Protein AF-E9IY22-F1 (afdb_monomer)

Secondary structure (DSSP, 8-state):
-------PPTT-EEETTEEEETTEEEE----HHHHGGG--EEPPPEE---B---BTT--EEEEEE--EE-TTSSB-S---S-SEEEEEE--TTT--SPPBPHHHHHHHHHHHHHHH-TTB-TTSPEEEPPP-TT-TTGGGBEEEEBSSSSSEE--HHHHHHTT---BPPTT-EEEEETTEEEEEETTEEEETT--BTB---SS----TT-----------SPPPHHHHHHTEE-TTS-BS-S--------PPPGGGSS------PPPPS----

pLDDT: mean 76.48, std 21.12, range [32.66, 98.25]

Organism: Solenopsis invicta (NCBI:txid13686)

Structure (mmCIF, N/CA/C/O backbone):
data_AF-E9IY22-F1
#
_entry.id   AF-E9IY22-F1
#
loop_
_atom_site.group_PDB
_atom_site.id
_atom_site.type_symbol
_atom_site.label_atom_id
_atom_site.label_alt_id
_atom_site.label_comp_id
_atom_site.label_asym_id
_atom_site.label_entity_id
_atom_site.label_seq_id
_atom_site.pdbx_PDB_ins_code
_atom_site.Cartn_x
_atom_site.Cartn_y
_atom_site.Cartn_z
_atom_site.occupancy
_atom_site.B_iso_or_equiv
_atom_site.auth_seq_id
_atom_site.auth_comp_id
_atom_site.auth_asym_id
_atom_site.auth_atom_id
_atom_site.pdbx_PDB_model_num
ATOM 1 N N . MET A 1 1 ? 8.787 -42.592 -66.975 1.00 33.84 1 MET A N 1
ATOM 2 C CA . MET A 1 1 ? 9.296 -42.525 -65.589 1.00 33.84 1 MET A CA 1
ATOM 3 C C . MET A 1 1 ? 9.888 -41.140 -65.395 1.00 33.84 1 MET A C 1
ATOM 5 O O . MET A 1 1 ? 10.993 -40.900 -65.856 1.00 33.84 1 MET A O 1
ATOM 9 N N . ASN A 1 2 ? 9.122 -40.214 -64.817 1.00 32.66 2 ASN A N 1
ATOM 10 C CA . ASN A 1 2 ? 9.612 -38.871 -64.510 1.00 32.66 2 ASN A CA 1
ATOM 11 C C . ASN A 1 2 ? 10.212 -38.903 -63.103 1.00 32.66 2 ASN A C 1
ATOM 13 O O . ASN A 1 2 ? 9.496 -39.140 -62.133 1.00 32.66 2 ASN A O 1
ATOM 17 N N . LEU A 1 3 ? 11.531 -38.728 -63.013 1.00 34.50 3 LEU A N 1
ATOM 18 C CA . LEU A 1 3 ? 12.246 -38.563 -61.751 1.00 34.50 3 LEU A CA 1
ATOM 19 C C . LEU A 1 3 ? 11.860 -37.205 -61.155 1.00 34.50 3 LEU A C 1
ATOM 21 O O . LEU A 1 3 ? 12.263 -36.160 -61.659 1.00 34.50 3 LEU A O 1
ATOM 25 N N . ILE A 1 4 ? 11.050 -37.231 -60.099 1.00 40.53 4 ILE A N 1
ATOM 26 C CA . ILE A 1 4 ? 10.774 -36.063 -59.263 1.00 40.53 4 ILE A CA 1
ATOM 27 C C . ILE A 1 4 ? 12.052 -35.800 -58.460 1.00 40.53 4 ILE A C 1
ATOM 29 O O . ILE A 1 4 ? 12.425 -36.606 -57.609 1.00 40.53 4 ILE A O 1
ATOM 33 N N . ALA A 1 5 ? 12.756 -34.708 -58.760 1.00 45.09 5 ALA A N 1
ATOM 34 C CA . ALA A 1 5 ? 13.871 -34.260 -57.933 1.00 45.09 5 ALA A CA 1
ATOM 35 C C . ALA A 1 5 ? 13.321 -33.832 -56.557 1.00 45.09 5 ALA A C 1
ATOM 37 O O . ALA A 1 5 ? 12.341 -33.082 -56.514 1.00 45.09 5 ALA A O 1
ATOM 38 N N . PRO A 1 6 ? 13.890 -34.296 -55.432 1.00 50.97 6 PRO A N 1
ATOM 39 C CA . PRO A 1 6 ? 13.401 -33.910 -54.118 1.00 50.97 6 PRO A CA 1
ATOM 40 C C . PRO A 1 6 ? 13.680 -32.421 -53.880 1.00 50.97 6 PRO A C 1
ATOM 42 O O . PRO A 1 6 ? 14.825 -31.972 -53.929 1.00 50.97 6 PRO A O 1
ATOM 45 N N . LEU A 1 7 ? 12.622 -31.653 -53.616 1.00 54.06 7 LEU A N 1
ATOM 46 C CA . LEU A 1 7 ? 12.714 -30.286 -53.112 1.00 54.06 7 LEU A CA 1
ATOM 47 C C . LEU A 1 7 ? 13.371 -30.329 -51.726 1.00 54.06 7 LEU A C 1
ATOM 49 O O . LEU A 1 7 ? 12.772 -30.804 -50.762 1.00 54.06 7 LEU A O 1
ATOM 53 N N . VAL A 1 8 ? 14.615 -29.864 -51.624 1.00 60.09 8 VAL A N 1
ATOM 54 C CA . VAL A 1 8 ? 15.310 -29.751 -50.337 1.00 60.09 8 VAL A CA 1
ATOM 55 C C . VAL A 1 8 ? 14.662 -28.621 -49.534 1.00 60.09 8 VAL A C 1
ATOM 57 O O . VAL A 1 8 ? 14.651 -27.469 -49.967 1.00 60.09 8 VAL A O 1
ATOM 60 N N . ALA A 1 9 ? 14.099 -28.957 -48.372 1.00 57.47 9 ALA A N 1
ATOM 61 C CA . ALA A 1 9 ? 13.411 -28.012 -47.499 1.00 57.47 9 ALA A CA 1
ATOM 62 C C . ALA A 1 9 ? 14.366 -26.942 -46.936 1.00 57.47 9 ALA A C 1
ATOM 64 O O . ALA A 1 9 ? 15.545 -27.210 -46.672 1.00 57.47 9 ALA A O 1
ATOM 65 N N . ILE A 1 10 ? 13.832 -25.736 -46.722 1.00 63.53 10 ILE A N 1
ATOM 66 C CA . ILE A 1 10 ? 14.549 -24.613 -46.104 1.00 63.53 10 ILE A CA 1
ATOM 67 C C . ILE A 1 10 ? 15.045 -25.030 -44.711 1.00 63.53 10 ILE A C 1
ATOM 69 O O . ILE A 1 10 ? 14.278 -25.580 -43.925 1.00 63.53 10 ILE A O 1
ATOM 73 N N . GLY A 1 11 ? 16.326 -24.785 -44.418 1.00 60.03 11 GLY A N 1
ATOM 74 C CA . GLY A 1 11 ? 16.965 -25.154 -43.145 1.00 60.03 11 GLY A CA 1
ATOM 75 C C . GLY A 1 11 ? 17.651 -26.526 -43.145 1.00 60.03 11 GLY A C 1
ATOM 76 O O . GLY A 1 11 ? 18.288 -26.902 -42.162 1.00 60.03 11 GLY A O 1
ATOM 77 N N . THR A 1 12 ? 17.590 -27.280 -44.249 1.00 77.38 12 THR A N 1
ATOM 78 C CA . THR A 1 12 ? 18.352 -28.534 -44.368 1.00 77.38 12 THR A CA 1
ATOM 79 C C . THR A 1 12 ? 19.850 -28.229 -44.405 1.00 77.38 12 THR A C 1
ATOM 81 O O . THR A 1 12 ? 20.315 -27.446 -45.238 1.00 77.38 12 THR A O 1
ATOM 84 N N . ARG A 1 13 ? 20.628 -28.857 -43.517 1.00 77.25 13 ARG A N 1
ATOM 85 C CA . ARG A 1 13 ? 22.082 -28.667 -43.445 1.00 77.25 13 ARG A CA 1
ATOM 86 C C . ARG A 1 13 ? 22.753 -29.264 -44.682 1.00 77.25 13 ARG A C 1
ATOM 88 O O . ARG A 1 13 ? 22.708 -30.472 -44.887 1.00 77.25 13 ARG A O 1
ATOM 95 N N . CYS A 1 14 ? 23.392 -28.417 -45.483 1.00 80.81 14 CYS A N 1
ATOM 96 C CA . CYS A 1 14 ? 24.034 -28.816 -46.740 1.00 80.81 14 CYS A CA 1
ATOM 97 C C . CYS A 1 14 ? 25.566 -28.908 -46.632 1.00 80.81 14 CYS A C 1
ATOM 99 O O . CYS A 1 14 ? 26.185 -29.671 -47.367 1.00 80.81 14 CYS A O 1
ATOM 101 N N . ALA A 1 15 ? 26.189 -28.175 -45.701 1.00 78.75 15 ALA A N 1
ATOM 102 C CA . ALA A 1 15 ? 27.612 -28.292 -45.369 1.00 78.75 15 ALA A CA 1
ATOM 103 C C . ALA A 1 15 ? 27.883 -27.810 -43.929 1.00 78.75 15 ALA A C 1
ATOM 105 O O . ALA A 1 15 ? 26.991 -27.303 -43.241 1.00 78.75 15 ALA A O 1
ATOM 106 N N . PHE A 1 16 ? 29.118 -27.963 -43.440 1.00 74.19 16 PHE A N 1
ATOM 107 C CA . PHE A 1 16 ? 29.501 -27.455 -42.119 1.00 74.19 16 PHE A CA 1
ATOM 108 C C . PHE A 1 16 ? 29.316 -25.927 -42.062 1.00 74.19 16 PHE A C 1
ATOM 110 O O . PHE A 1 16 ? 29.932 -25.194 -42.832 1.00 74.19 16 PHE A O 1
ATOM 117 N N . GLY A 1 17 ? 28.418 -25.459 -41.188 1.00 72.31 17 GLY A N 1
ATOM 118 C CA . GLY A 1 17 ? 28.051 -24.043 -41.070 1.00 72.31 17 GLY A CA 1
ATOM 119 C C . GLY A 1 17 ? 27.225 -23.488 -42.239 1.00 72.31 17 GLY A C 1
ATOM 120 O O . GLY A 1 17 ? 27.224 -22.278 -42.445 1.00 72.31 17 GLY A O 1
ATOM 121 N N . ARG A 1 18 ? 26.558 -24.334 -43.044 1.00 83.06 18 ARG A N 1
ATOM 122 C CA . ARG A 1 18 ? 25.725 -23.910 -44.187 1.00 83.06 18 ARG A CA 1
ATOM 123 C C . ARG A 1 18 ? 24.376 -24.633 -44.232 1.00 83.06 18 ARG A C 1
ATOM 125 O O . ARG A 1 18 ? 24.298 -25.816 -43.895 1.00 83.06 18 ARG A O 1
ATOM 132 N N . GLU A 1 19 ? 23.341 -23.946 -44.705 1.00 86.19 19 GLU A N 1
ATOM 133 C CA . GLU A 1 19 ? 21.983 -24.481 -44.867 1.00 86.19 19 GLU A CA 1
ATOM 134 C C . GLU A 1 19 ? 21.383 -24.149 -46.239 1.00 86.19 19 GLU A C 1
ATOM 136 O O . GLU A 1 19 ? 21.770 -23.178 -46.890 1.00 86.19 19 GLU A O 1
ATOM 141 N N . CYS A 1 20 ? 20.429 -24.966 -46.687 1.00 75.69 20 CYS A N 1
ATOM 142 C CA . CYS A 1 20 ? 19.687 -24.713 -47.915 1.00 75.69 20 CYS A CA 1
ATOM 143 C C . CYS A 1 20 ? 18.609 -23.643 -47.698 1.00 75.69 20 CYS A C 1
ATOM 145 O O . CYS A 1 20 ? 17.718 -23.810 -46.862 1.00 75.69 20 CYS A O 1
ATOM 147 N N . ARG A 1 21 ? 18.648 -22.572 -48.499 1.00 75.88 21 ARG A N 1
ATOM 148 C CA . ARG A 1 21 ? 17.578 -21.569 -48.632 1.00 75.88 21 ARG A CA 1
ATOM 149 C C . ARG A 1 21 ? 17.298 -21.343 -50.115 1.00 75.88 21 ARG A C 1
ATOM 151 O O . ARG A 1 21 ? 18.215 -21.050 -50.870 1.00 75.88 21 ARG A O 1
ATOM 158 N N . GLY A 1 22 ? 16.045 -21.508 -50.542 1.00 67.25 22 GLY A N 1
ATOM 159 C CA . GLY A 1 22 ? 15.646 -21.248 -51.935 1.00 67.25 22 GLY A CA 1
ATOM 160 C C . GLY A 1 22 ? 16.363 -22.104 -52.992 1.00 67.25 22 GLY A C 1
ATOM 161 O O . GLY A 1 22 ? 16.497 -21.664 -54.125 1.00 67.25 22 GLY A O 1
ATOM 162 N N . GLY A 1 23 ? 16.844 -23.300 -52.630 1.00 74.75 23 GLY A N 1
ATOM 163 C CA . GLY A 1 23 ? 17.607 -24.177 -53.528 1.00 74.75 23 GLY A CA 1
ATOM 164 C C . GLY A 1 23 ? 19.124 -23.947 -53.533 1.00 74.75 23 GLY A C 1
ATOM 165 O O . GLY A 1 23 ? 19.843 -24.730 -54.147 1.00 74.75 23 GLY A O 1
ATOM 166 N N . GLU A 1 24 ? 19.633 -22.948 -52.804 1.00 73.94 24 GLU A N 1
ATOM 167 C CA . GLU A 1 24 ? 21.067 -22.655 -52.693 1.00 73.94 24 GLU A CA 1
ATOM 168 C C . GLU A 1 24 ? 21.614 -22.971 -51.293 1.00 73.94 24 GLU A C 1
ATOM 170 O O . GLU A 1 24 ? 20.944 -22.762 -50.280 1.00 73.94 24 GLU A O 1
ATOM 175 N N . CYS A 1 25 ? 22.848 -23.482 -51.224 1.00 80.94 25 CYS A N 1
ATOM 176 C CA . CYS A 1 25 ? 23.542 -23.789 -49.971 1.00 80.94 25 CYS A CA 1
ATOM 177 C C . CYS A 1 25 ? 24.294 -22.551 -49.461 1.00 80.94 25 CYS A C 1
ATOM 179 O O . CYS A 1 25 ? 25.433 -22.284 -49.860 1.00 80.94 25 CYS A O 1
ATOM 181 N N . VAL A 1 26 ? 23.656 -21.793 -48.573 1.00 82.50 26 VAL A N 1
ATOM 182 C CA . VAL A 1 26 ? 24.174 -20.526 -48.046 1.00 82.50 26 VAL A CA 1
ATOM 183 C C . VAL A 1 26 ? 24.827 -20.725 -46.682 1.00 82.50 26 VAL A C 1
ATOM 185 O O . VAL A 1 26 ? 24.422 -21.583 -45.899 1.00 82.50 26 VAL A O 1
ATOM 188 N N . SER A 1 27 ? 25.866 -19.947 -46.375 1.00 77.69 27 SER A N 1
ATOM 189 C CA . SER A 1 27 ? 26.455 -19.944 -45.033 1.00 77.69 27 SER A CA 1
ATOM 190 C C . SER A 1 27 ? 25.428 -19.491 -44.006 1.00 77.69 27 SER A C 1
ATOM 192 O O . SER A 1 27 ? 24.812 -18.439 -44.182 1.00 77.69 27 SER A O 1
ATOM 194 N N . VAL A 1 28 ? 25.285 -20.260 -42.925 1.00 67.62 28 VAL A N 1
ATOM 195 C CA . VAL A 1 28 ? 24.558 -19.831 -41.735 1.00 67.62 28 VAL A CA 1
ATOM 196 C C . VAL A 1 28 ? 25.386 -18.694 -41.157 1.00 67.62 28 VAL A C 1
ATOM 198 O O . VAL A 1 28 ? 26.400 -18.912 -40.498 1.00 67.62 28 VAL A O 1
ATOM 201 N N . SER A 1 29 ? 25.020 -17.461 -41.497 1.00 57.56 29 SER A N 1
ATOM 202 C CA . SER A 1 29 ? 25.599 -16.276 -40.888 1.00 57.56 29 SER A CA 1
ATOM 203 C C . SER A 1 29 ? 25.096 -16.200 -39.449 1.00 57.56 29 SER A C 1
ATOM 205 O O . SER A 1 29 ? 24.196 -15.424 -39.131 1.00 57.56 29 SER A O 1
ATOM 207 N N . GLU A 1 30 ? 25.667 -17.014 -38.568 1.00 49.94 30 GLU A N 1
ATOM 208 C CA . GLU A 1 30 ? 25.764 -16.653 -37.164 1.00 49.94 30 GLU A CA 1
ATOM 209 C C . GLU A 1 30 ? 26.724 -15.468 -37.126 1.00 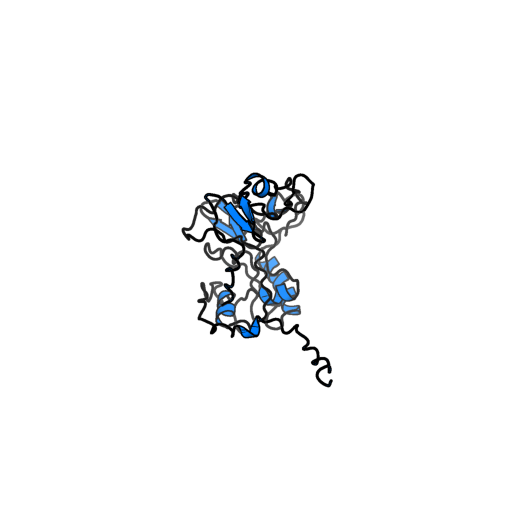49.94 30 GLU A C 1
ATOM 211 O O . GLU A 1 30 ? 27.940 -15.621 -37.082 1.00 49.94 30 GLU A O 1
ATOM 216 N N . SER A 1 31 ? 26.179 -14.263 -37.272 1.00 44.06 31 SER A N 1
ATOM 217 C CA . SER A 1 31 ? 26.883 -13.050 -36.889 1.00 44.06 31 SER A CA 1
ATOM 218 C C . SER A 1 31 ? 26.470 -12.742 -35.451 1.00 44.06 31 SER A C 1
ATOM 220 O O . SER A 1 31 ? 25.374 -12.211 -35.238 1.00 44.06 31 SER A O 1
ATOM 222 N N . PRO A 1 32 ? 27.324 -13.032 -34.449 1.00 46.50 32 PRO A N 1
ATOM 223 C CA . PRO A 1 32 ? 27.151 -12.515 -33.093 1.00 46.50 32 PRO A CA 1
ATOM 224 C C . PRO A 1 32 ? 27.005 -10.987 -33.071 1.00 46.50 32 PRO A C 1
ATOM 226 O O . PRO A 1 32 ? 26.414 -10.429 -32.149 1.00 46.50 32 PRO A O 1
ATOM 229 N N . GLU A 1 33 ? 27.484 -10.294 -34.110 1.00 43.38 33 GLU A N 1
ATOM 230 C CA . GLU A 1 33 ? 27.437 -8.836 -34.203 1.00 43.38 33 GLU A CA 1
ATOM 231 C C . GLU A 1 33 ? 26.035 -8.265 -34.450 1.00 43.38 33 GLU A C 1
ATOM 233 O O . GLU A 1 33 ? 25.840 -7.065 -34.256 1.00 43.38 33 GLU A O 1
ATOM 238 N N . LEU A 1 34 ? 25.054 -9.073 -34.871 1.00 43.12 34 LEU A N 1
ATOM 239 C CA . LEU A 1 34 ? 23.655 -8.629 -34.948 1.00 43.12 34 LEU A CA 1
ATOM 240 C C . LEU A 1 34 ? 22.895 -8.854 -33.636 1.00 43.12 34 LEU A C 1
ATOM 242 O O . LEU A 1 34 ? 21.956 -8.113 -33.355 1.00 43.12 34 LEU A O 1
ATOM 246 N N . ILE A 1 35 ? 23.337 -9.804 -32.810 1.00 44.59 35 ILE A N 1
ATOM 247 C CA . ILE A 1 35 ? 22.745 -10.076 -31.493 1.00 44.59 35 ILE A CA 1
ATOM 248 C C . ILE A 1 35 ? 23.258 -9.056 -30.460 1.00 44.59 35 ILE A C 1
ATOM 250 O O . ILE A 1 35 ? 22.504 -8.613 -29.598 1.00 44.59 35 ILE A O 1
ATOM 254 N N . ASP A 1 36 ? 24.504 -8.586 -30.590 1.00 46.56 36 ASP A N 1
ATOM 255 C CA . ASP A 1 36 ? 25.095 -7.627 -29.640 1.00 46.56 36 ASP A CA 1
ATOM 256 C C . ASP A 1 36 ? 24.719 -6.150 -29.915 1.00 46.56 36 ASP A C 1
ATOM 258 O O . ASP A 1 36 ? 24.842 -5.285 -29.049 1.00 46.56 36 ASP A O 1
ATOM 262 N N . LYS A 1 37 ? 24.185 -5.829 -31.106 1.00 49.41 37 LYS A N 1
ATOM 263 C CA . LYS A 1 37 ? 23.792 -4.450 -31.490 1.00 49.41 37 LYS A CA 1
ATOM 264 C C . LYS A 1 37 ? 22.392 -4.022 -31.023 1.00 49.41 37 LYS A C 1
ATOM 266 O O . LYS A 1 37 ? 22.017 -2.866 -31.229 1.00 49.41 37 LYS A O 1
ATOM 271 N N . GLN A 1 38 ? 21.621 -4.910 -30.395 1.00 54.19 38 GLN A N 1
ATOM 272 C CA . GLN A 1 38 ? 20.279 -4.603 -29.872 1.00 54.19 38 GLN A CA 1
ATOM 273 C C . GLN A 1 38 ? 20.175 -4.623 -28.344 1.00 54.19 38 GLN A C 1
ATOM 275 O O . GLN A 1 38 ? 19.088 -4.408 -27.806 1.00 54.19 38 GLN A O 1
ATOM 280 N N . LYS A 1 39 ? 21.285 -4.805 -27.620 1.00 62.50 39 LYS A N 1
ATOM 281 C CA . LYS A 1 39 ? 21.241 -4.785 -26.160 1.00 62.50 39 LYS A CA 1
ATOM 282 C C . LYS A 1 39 ? 21.009 -3.360 -25.658 1.00 62.50 39 LYS A C 1
ATOM 284 O O . LYS A 1 39 ? 21.867 -2.486 -25.779 1.00 62.50 39 LYS A O 1
ATOM 289 N N . GLY A 1 40 ? 19.815 -3.127 -25.124 1.00 72.31 40 GLY A N 1
ATOM 290 C CA . GLY A 1 40 ? 19.452 -1.857 -24.511 1.00 72.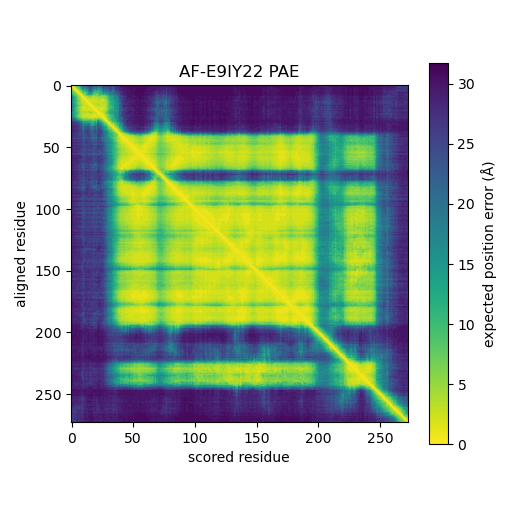31 40 GLY A CA 1
ATOM 291 C C . GLY A 1 40 ? 20.309 -1.551 -23.292 1.00 72.31 40 GLY A C 1
ATOM 292 O O . GLY A 1 40 ? 20.646 -2.447 -22.516 1.00 72.31 40 GLY A O 1
ATOM 293 N N . ASN A 1 41 ? 20.621 -0.274 -23.104 1.00 83.19 41 ASN A N 1
ATOM 294 C CA . ASN A 1 41 ? 21.233 0.232 -21.886 1.00 83.19 41 ASN A CA 1
ATOM 295 C C . ASN A 1 41 ? 20.195 1.001 -21.072 1.00 83.19 41 ASN A C 1
ATOM 297 O O . ASN A 1 41 ? 19.327 1.689 -21.608 1.00 83.19 41 ASN A O 1
ATOM 301 N N . TRP A 1 42 ? 20.299 0.898 -19.752 1.00 87.25 42 TRP A N 1
ATOM 302 C CA . TRP A 1 42 ? 19.489 1.708 -18.856 1.00 87.25 42 TRP A CA 1
ATOM 303 C C . TRP A 1 42 ? 19.891 3.179 -18.941 1.00 87.25 42 TRP A C 1
ATOM 305 O O . TRP A 1 42 ? 21.070 3.503 -18.800 1.00 87.25 42 TRP A O 1
ATOM 315 N N . SER A 1 43 ? 18.904 4.064 -19.081 1.00 88.00 43 SER A N 1
ATOM 316 C CA . SER A 1 43 ? 19.091 5.494 -18.849 1.00 88.00 43 SER A CA 1
ATOM 317 C C . SER A 1 43 ? 19.525 5.757 -17.404 1.00 88.00 43 SER A C 1
ATOM 319 O O . SER A 1 43 ? 19.335 4.925 -16.505 1.00 88.00 43 SER A O 1
ATOM 321 N N . GLU A 1 44 ? 20.010 6.969 -17.143 1.00 90.62 44 GLU A N 1
ATOM 322 C CA . GLU A 1 44 ? 20.138 7.451 -15.770 1.00 90.62 44 GLU A CA 1
ATOM 323 C C . GLU A 1 44 ? 18.780 7.431 -15.056 1.00 90.62 44 GLU A C 1
ATOM 325 O O . GLU A 1 44 ? 17.714 7.585 -15.670 1.00 90.62 44 GLU A O 1
ATOM 330 N N . TRP A 1 45 ? 18.826 7.231 -13.740 1.00 92.12 45 TRP A N 1
ATOM 331 C CA . TRP A 1 45 ? 17.643 7.300 -12.896 1.00 92.12 45 TRP A CA 1
ATOM 332 C C . TRP A 1 45 ? 17.143 8.739 -12.815 1.00 92.12 45 TRP A C 1
ATOM 334 O O . TRP A 1 45 ? 17.844 9.632 -12.349 1.00 92.12 45 TRP A O 1
ATOM 344 N N . LYS A 1 46 ? 15.887 8.944 -13.199 1.00 94.00 46 LYS A N 1
ATOM 345 C CA . LYS A 1 46 ? 15.158 10.187 -12.968 1.00 94.00 46 LYS A CA 1
ATOM 346 C C . LYS A 1 46 ? 14.401 10.063 -11.656 1.00 94.00 46 LYS A C 1
ATOM 348 O O . LYS A 1 46 ? 13.490 9.242 -11.543 1.00 94.00 46 LYS A O 1
ATOM 353 N N . GLU A 1 47 ? 14.798 10.851 -10.665 1.00 95.12 47 GLU A N 1
ATOM 354 C CA . GLU A 1 47 ? 14.183 10.867 -9.336 1.00 95.12 47 GLU A CA 1
ATOM 355 C C . GLU A 1 47 ? 13.065 11.915 -9.258 1.00 95.12 47 GLU A C 1
ATOM 357 O O . GLU A 1 47 ? 13.204 13.035 -9.746 1.00 95.12 47 GLU A O 1
ATOM 362 N N . GLY A 1 48 ? 11.951 11.548 -8.631 1.00 94.25 48 GLY A N 1
ATOM 363 C CA . GLY A 1 48 ? 10.845 12.440 -8.314 1.00 94.25 48 GLY A CA 1
ATOM 364 C C . GLY A 1 48 ? 11.015 13.148 -6.969 1.00 94.25 48 GLY A C 1
ATOM 365 O O . GLY A 1 48 ? 11.979 12.939 -6.225 1.00 94.25 48 GLY A O 1
ATOM 366 N N . SER A 1 49 ? 10.035 13.985 -6.636 1.00 96.12 49 SER A N 1
ATOM 367 C CA . SER A 1 49 ? 9.970 14.671 -5.345 1.00 96.12 49 SER A CA 1
ATOM 368 C C . SER A 1 49 ? 9.647 13.708 -4.196 1.00 96.12 49 SER A C 1
ATOM 370 O O . SER A 1 49 ? 8.976 12.694 -4.381 1.00 96.12 49 SER A O 1
ATOM 372 N N . CYS A 1 50 ? 10.115 14.048 -2.993 1.00 97.06 50 CYS A N 1
ATOM 373 C CA . CYS A 1 50 ? 9.762 13.336 -1.765 1.00 97.06 50 CYS A CA 1
ATOM 374 C C . CYS A 1 50 ? 8.289 13.580 -1.405 1.00 97.06 50 CYS A C 1
ATOM 376 O O . CYS A 1 50 ? 7.826 14.720 -1.411 1.00 97.06 50 CYS A O 1
ATOM 378 N N . SER A 1 51 ? 7.579 12.508 -1.069 1.00 96.12 51 SER A N 1
ATOM 379 C CA . SER A 1 51 ? 6.184 12.493 -0.626 1.00 96.12 51 SER A CA 1
ATOM 380 C C . SER A 1 51 ? 6.075 11.717 0.687 1.00 96.12 51 SER A C 1
ATOM 382 O O . SER A 1 51 ? 6.911 10.861 0.958 1.00 96.12 51 SER A O 1
ATOM 384 N N . SER A 1 52 ? 5.103 12.033 1.542 1.00 96.06 52 SER A N 1
ATOM 385 C CA . SER A 1 52 ? 4.927 11.336 2.823 1.00 96.06 52 SER A CA 1
ATOM 386 C C . SER A 1 52 ? 3.465 11.327 3.249 1.00 96.06 52 SER A C 1
ATOM 388 O O . SER A 1 52 ? 2.752 12.311 3.054 1.00 96.06 52 SER A O 1
ATOM 390 N N . GLY A 1 53 ? 3.042 10.231 3.883 1.00 94.69 53 GLY A N 1
ATOM 391 C CA . GLY A 1 53 ? 1.757 10.140 4.579 1.00 94.69 53 GLY A CA 1
ATOM 392 C C . GLY A 1 53 ? 1.734 10.844 5.942 1.00 94.69 53 GLY A C 1
ATOM 393 O O . GLY A 1 53 ? 0.681 10.914 6.571 1.00 94.69 53 GLY A O 1
ATOM 394 N N . CYS A 1 54 ? 2.876 11.356 6.418 1.00 96.94 54 CYS A N 1
ATOM 395 C CA . CYS A 1 54 ? 3.034 11.980 7.734 1.00 96.94 54 CYS A CA 1
ATOM 396 C C . CYS A 1 54 ? 2.530 11.106 8.893 1.00 96.94 54 CYS A C 1
ATOM 398 O O . CYS A 1 54 ? 1.864 11.580 9.820 1.00 96.94 54 CYS A O 1
ATOM 400 N N . LEU A 1 55 ? 2.879 9.820 8.838 1.00 97.31 55 LEU A N 1
ATOM 401 C CA . LEU A 1 55 ? 2.553 8.828 9.857 1.00 97.31 55 LEU A CA 1
ATOM 402 C C . LEU A 1 55 ? 3.658 8.743 10.916 1.00 97.31 55 LEU A C 1
ATOM 404 O O . LEU A 1 55 ? 4.823 9.081 10.671 1.00 97.31 55 LEU A O 1
ATOM 408 N N . GLN A 1 56 ? 3.297 8.332 12.128 1.00 96.62 56 GLN A N 1
ATOM 409 C CA . GLN A 1 56 ? 4.254 8.148 13.222 1.00 96.62 56 GLN A CA 1
ATOM 410 C C . GLN A 1 56 ? 5.331 7.118 12.853 1.00 96.62 56 GLN A C 1
ATOM 412 O O . GLN A 1 56 ? 5.050 6.155 12.143 1.00 96.62 56 GLN A O 1
ATOM 417 N N . LYS A 1 57 ? 6.575 7.366 13.297 1.00 95.12 57 LYS A N 1
ATOM 418 C CA . LYS A 1 57 ? 7.793 6.566 13.014 1.00 95.12 57 LYS A CA 1
ATOM 419 C C . LYS A 1 57 ? 8.151 6.376 11.529 1.00 95.12 57 LYS A C 1
ATOM 421 O O . LYS A 1 57 ? 9.195 5.822 11.214 1.00 95.12 57 LYS A O 1
ATOM 426 N N . SER A 1 58 ? 7.304 6.855 10.628 1.00 97.31 58 SER A N 1
ATOM 427 C CA . SER A 1 58 ? 7.413 6.655 9.189 1.00 97.31 58 SER A CA 1
ATOM 428 C C . SER A 1 58 ? 8.333 7.690 8.548 1.00 97.31 58 SER A C 1
ATOM 430 O O . SER A 1 58 ? 8.603 8.749 9.121 1.00 97.31 58 SER A O 1
ATOM 432 N N . LYS A 1 59 ? 8.792 7.386 7.341 1.00 97.25 59 LYS A N 1
ATOM 433 C CA . LYS A 1 59 ? 9.620 8.255 6.503 1.00 97.25 59 LYS A CA 1
ATOM 434 C C . LYS A 1 59 ? 8.827 8.700 5.278 1.00 97.25 59 LYS A C 1
ATOM 436 O O . LYS A 1 59 ? 7.729 8.212 5.019 1.00 97.25 59 LYS A O 1
ATOM 441 N N . GLY A 1 60 ? 9.394 9.628 4.516 1.00 97.06 60 GLY A N 1
ATOM 442 C CA . GLY A 1 60 ? 8.914 9.902 3.170 1.00 97.06 60 GLY A CA 1
ATOM 443 C C . GLY A 1 60 ? 9.447 8.879 2.175 1.00 97.06 60 GLY A C 1
ATOM 444 O O . GLY A 1 60 ? 10.425 8.175 2.436 1.00 97.06 60 GLY A O 1
ATOM 445 N N . ALA A 1 61 ? 8.843 8.864 0.997 1.00 96.81 61 ALA A N 1
ATOM 446 C CA . ALA A 1 61 ? 9.302 8.113 -0.151 1.00 96.81 61 ALA A CA 1
ATOM 447 C C . ALA A 1 61 ? 9.308 8.978 -1.414 1.00 96.81 61 ALA A C 1
ATOM 449 O O . ALA A 1 61 ? 8.483 9.878 -1.601 1.00 96.81 61 ALA A O 1
ATOM 450 N N . ARG A 1 62 ? 10.259 8.692 -2.300 1.00 95.31 62 ARG A N 1
ATOM 451 C CA . ARG A 1 62 ? 10.353 9.266 -3.640 1.00 95.31 62 ARG A CA 1
ATOM 452 C C . ARG A 1 62 ? 10.538 8.161 -4.662 1.00 95.31 62 ARG A C 1
ATOM 454 O O . ARG A 1 62 ? 11.327 7.235 -4.474 1.00 95.31 62 ARG A O 1
ATOM 461 N N . VAL A 1 63 ? 9.821 8.297 -5.761 1.00 92.94 63 VAL A N 1
ATOM 462 C CA . VAL A 1 63 ? 9.895 7.380 -6.894 1.00 92.94 63 VAL A CA 1
ATOM 463 C C . VAL A 1 63 ? 11.083 7.752 -7.767 1.00 92.94 63 VAL A C 1
ATOM 465 O O . VAL A 1 63 ? 11.330 8.933 -8.001 1.00 92.94 63 VAL A O 1
ATOM 468 N N . ARG A 1 64 ? 11.787 6.761 -8.308 1.00 92.06 64 ARG A N 1
ATOM 469 C CA . ARG A 1 64 ? 12.737 6.958 -9.401 1.00 92.06 64 ARG A CA 1
ATOM 470 C C . ARG A 1 64 ? 12.447 6.002 -10.548 1.00 92.06 64 ARG A C 1
ATOM 472 O O . ARG A 1 64 ? 12.028 4.867 -10.330 1.00 92.06 64 ARG A O 1
ATOM 479 N N . ARG A 1 65 ? 12.646 6.475 -11.776 1.00 91.62 65 ARG A N 1
ATOM 480 C CA . ARG A 1 65 ? 12.398 5.712 -13.005 1.00 91.62 65 ARG A CA 1
ATOM 481 C C . ARG A 1 65 ? 13.572 5.830 -13.960 1.00 91.62 65 ARG A C 1
ATOM 483 O O . ARG A 1 65 ? 14.216 6.874 -14.019 1.00 91.62 65 ARG A O 1
ATOM 490 N N . ARG A 1 66 ? 13.821 4.780 -14.725 1.00 88.44 66 ARG A N 1
ATOM 491 C CA . ARG A 1 66 ? 14.781 4.756 -15.831 1.00 88.44 66 ARG A CA 1
ATOM 492 C C . ARG A 1 66 ? 14.152 4.063 -17.030 1.00 88.44 66 ARG A C 1
ATOM 494 O O . ARG A 1 66 ? 13.187 3.319 -16.878 1.00 88.44 66 ARG A O 1
ATOM 501 N N . PHE A 1 67 ? 14.687 4.316 -18.212 1.00 87.75 67 PHE A N 1
ATOM 502 C CA . PHE A 1 67 ? 14.141 3.824 -19.472 1.00 87.75 67 PHE A CA 1
ATOM 503 C C . PHE A 1 67 ? 15.185 2.973 -20.190 1.00 87.75 67 PHE A C 1
ATOM 505 O O . PHE A 1 67 ? 16.383 3.210 -20.048 1.00 87.75 67 PHE A O 1
ATOM 512 N N . CYS A 1 68 ? 14.733 1.951 -20.916 1.00 85.75 68 CYS A N 1
ATOM 513 C CA . CYS A 1 68 ? 15.617 1.103 -21.705 1.00 85.75 68 CYS A CA 1
ATOM 514 C C . CYS A 1 68 ? 15.865 1.756 -23.071 1.00 85.75 68 CYS A C 1
ATOM 516 O O . CYS A 1 68 ? 14.966 1.818 -23.912 1.00 85.75 68 CYS A O 1
ATOM 518 N N . GLU A 1 69 ? 17.075 2.270 -23.279 1.00 84.19 69 GLU A N 1
ATOM 519 C CA . GLU A 1 69 ? 17.454 3.047 -24.460 1.00 84.19 69 GLU A CA 1
ATOM 520 C C . GLU A 1 69 ? 18.453 2.268 -25.332 1.00 84.19 69 GLU A C 1
ATOM 522 O O . GLU A 1 69 ? 19.379 1.629 -24.829 1.00 84.19 69 GLU A O 1
ATOM 527 N N . ASN A 1 70 ? 18.297 2.330 -26.659 1.00 75.31 70 ASN A N 1
ATOM 528 C CA . ASN A 1 70 ? 19.342 1.912 -27.602 1.00 75.31 70 ASN A CA 1
ATOM 529 C C . ASN A 1 70 ? 20.232 3.112 -27.994 1.00 75.31 70 ASN A C 1
ATOM 531 O O . ASN A 1 70 ? 19.837 4.268 -27.849 1.00 75.31 70 ASN A O 1
ATOM 535 N N . ARG A 1 71 ? 21.400 2.853 -28.591 1.00 62.06 71 ARG A N 1
ATOM 536 C CA . ARG A 1 71 ? 22.373 3.835 -29.110 1.00 62.06 71 ARG A CA 1
ATOM 537 C C . ARG A 1 71 ? 21.753 4.901 -30.037 1.00 62.06 71 ARG A C 1
ATOM 539 O O . ARG A 1 71 ? 22.278 6.004 -30.119 1.00 62.06 71 ARG A O 1
ATOM 546 N N . ASN A 1 72 ? 20.608 4.596 -30.659 1.00 63.69 72 ASN A N 1
ATOM 547 C CA . ASN A 1 72 ? 19.823 5.500 -31.514 1.00 63.69 72 ASN A CA 1
ATOM 548 C C . ASN A 1 72 ? 18.585 6.122 -30.822 1.00 63.69 72 ASN A C 1
ATOM 550 O O . ASN A 1 72 ? 17.677 6.578 -31.509 1.00 63.69 72 ASN A O 1
ATOM 554 N N . ARG A 1 73 ? 18.501 6.116 -29.480 1.00 57.19 73 ARG A N 1
ATOM 555 C CA . ARG A 1 73 ? 17.346 6.591 -28.675 1.00 57.19 73 ARG A CA 1
ATOM 556 C C . ARG A 1 73 ? 15.994 5.926 -29.000 1.00 57.19 73 ARG A C 1
ATOM 558 O O . ARG A 1 73 ? 14.945 6.445 -28.633 1.00 57.19 73 ARG A O 1
ATOM 565 N N . GLY A 1 74 ? 16.008 4.772 -29.667 1.00 57.25 74 GLY A N 1
ATOM 566 C CA . GLY A 1 74 ? 14.838 3.900 -29.802 1.00 57.25 74 GLY A CA 1
ATOM 567 C C . GLY A 1 74 ? 14.604 3.066 -28.537 1.00 57.25 74 GLY A C 1
ATOM 568 O O . GLY A 1 74 ? 15.535 2.850 -27.757 1.00 57.25 74 GLY A O 1
ATOM 569 N N . ILE A 1 75 ? 13.373 2.576 -28.358 1.00 56.03 75 ILE A N 1
ATOM 570 C CA . ILE A 1 75 ? 12.997 1.658 -27.271 1.00 56.03 75 ILE A CA 1
ATOM 571 C C . ILE A 1 75 ? 13.711 0.321 -27.505 1.00 56.03 75 ILE A C 1
ATOM 573 O O . ILE A 1 75 ? 13.393 -0.393 -28.457 1.00 56.03 75 ILE A O 1
ATOM 577 N N . ALA A 1 76 ? 14.686 -0.010 -26.658 1.00 61.38 76 ALA A N 1
ATOM 578 C CA . ALA A 1 76 ? 15.304 -1.334 -26.647 1.00 61.38 76 ALA A CA 1
ATOM 579 C C . ALA A 1 76 ? 14.469 -2.300 -25.793 1.00 61.38 76 ALA A C 1
ATOM 581 O O . ALA A 1 76 ? 13.829 -1.874 -24.832 1.00 61.38 76 ALA A O 1
ATOM 582 N N . ARG A 1 77 ? 14.454 -3.593 -26.143 1.00 59.28 77 ARG A N 1
ATOM 583 C CA . ARG A 1 77 ? 13.575 -4.592 -25.503 1.00 59.28 77 ARG A CA 1
ATOM 584 C C . ARG A 1 77 ? 14.262 -5.515 -24.483 1.00 59.28 77 ARG A C 1
ATOM 586 O O . ARG A 1 77 ? 13.563 -6.275 -23.834 1.00 59.28 77 ARG A O 1
ATOM 593 N N . ASP A 1 78 ? 15.568 -5.361 -24.229 1.00 72.00 78 ASP A N 1
ATOM 594 C CA . ASP A 1 78 ? 16.357 -6.359 -23.474 1.00 72.00 78 ASP A CA 1
ATOM 595 C C . ASP A 1 78 ? 17.186 -5.802 -22.295 1.00 72.00 78 ASP A C 1
ATOM 597 O O . ASP A 1 78 ? 18.288 -6.281 -22.001 1.00 72.00 78 ASP A O 1
ATOM 601 N N . CYS A 1 79 ? 16.698 -4.775 -21.592 1.00 80.12 79 CYS A N 1
ATOM 602 C CA . CYS A 1 79 ? 17.380 -4.300 -20.386 1.00 80.12 79 CYS A CA 1
ATOM 603 C C . CYS A 1 79 ? 17.068 -5.190 -19.176 1.00 80.12 79 CYS A C 1
ATOM 605 O O . CYS A 1 79 ? 15.926 -5.281 -18.738 1.00 80.12 79 CYS A O 1
ATOM 607 N N . LYS A 1 80 ? 18.101 -5.787 -18.571 1.00 81.25 80 LYS A N 1
ATOM 608 C CA . LYS A 1 80 ? 17.951 -6.589 -17.346 1.00 81.25 80 LYS A CA 1
ATOM 609 C C . LYS A 1 80 ? 17.845 -5.708 -16.099 1.00 81.25 80 LYS A C 1
ATOM 611 O O . LYS A 1 80 ? 18.695 -4.841 -15.875 1.00 81.25 80 LYS A O 1
ATOM 616 N N . GLY A 1 81 ? 16.857 -5.981 -15.250 1.00 78.62 81 GLY A N 1
ATOM 617 C CA . GLY A 1 81 ? 16.631 -5.304 -13.969 1.00 78.62 81 GLY A CA 1
ATOM 618 C C . GLY A 1 81 ? 15.443 -4.342 -13.992 1.00 78.62 81 GLY A C 1
ATOM 619 O O . GLY A 1 81 ? 14.764 -4.194 -14.993 1.00 78.62 81 GLY A O 1
ATOM 620 N N . LEU A 1 82 ? 15.200 -3.661 -12.874 1.00 82.31 82 LEU A N 1
ATOM 621 C CA . LEU A 1 82 ? 13.955 -2.911 -12.683 1.00 82.31 82 LEU A CA 1
ATOM 622 C C . LEU A 1 82 ? 14.014 -1.513 -13.306 1.00 82.31 82 LEU A C 1
ATOM 624 O O . LEU A 1 82 ? 15.011 -0.807 -13.145 1.00 82.31 82 LEU A O 1
ATOM 628 N N . TYR A 1 83 ? 12.945 -1.094 -13.984 1.00 86.19 83 TYR A N 1
ATOM 629 C CA . TYR A 1 83 ? 12.795 0.262 -14.538 1.00 86.19 83 TYR A CA 1
ATOM 630 C C . TYR A 1 83 ? 12.262 1.275 -13.509 1.00 86.19 83 TYR A C 1
ATOM 632 O O . TYR A 1 83 ? 12.326 2.487 -13.723 1.00 86.19 83 TYR A O 1
ATOM 640 N N . TYR A 1 84 ? 11.737 0.773 -12.391 1.00 88.88 84 TYR A N 1
ATOM 641 C CA . TYR A 1 84 ? 11.052 1.517 -11.342 1.00 88.88 84 TYR A CA 1
ATOM 642 C C . TYR A 1 84 ? 11.637 1.165 -9.973 1.00 88.88 84 TYR A C 1
ATOM 644 O O . TYR A 1 84 ? 11.920 0.002 -9.690 1.00 88.88 84 TYR A O 1
ATOM 652 N N . ASP A 1 85 ? 11.818 2.169 -9.119 1.00 87.94 85 ASP A N 1
ATOM 653 C CA . ASP A 1 85 ? 12.238 1.969 -7.737 1.00 87.94 85 ASP A CA 1
ATOM 654 C C . ASP A 1 85 ? 11.682 3.066 -6.817 1.00 87.94 85 ASP A C 1
ATOM 656 O O . ASP A 1 85 ? 11.358 4.172 -7.255 1.00 87.94 85 ASP A O 1
ATOM 660 N N . VAL A 1 86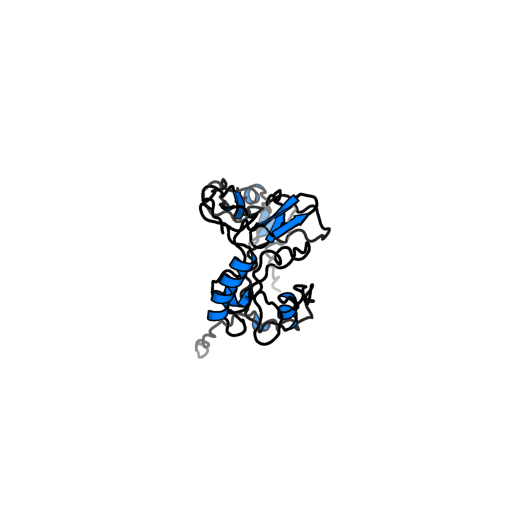 ? 11.602 2.764 -5.523 1.00 91.12 86 VAL A N 1
ATOM 661 C CA . VAL A 1 86 ? 11.144 3.668 -4.468 1.00 91.12 86 VAL A CA 1
ATOM 662 C C . VAL A 1 86 ? 12.257 3.816 -3.445 1.00 91.12 86 VAL A C 1
ATOM 664 O O . VAL A 1 86 ? 12.704 2.830 -2.858 1.00 91.12 86 VAL A O 1
ATOM 667 N N . LEU A 1 87 ? 12.693 5.051 -3.213 1.00 92.56 87 LEU A N 1
ATOM 668 C CA . LEU A 1 87 ? 13.704 5.396 -2.220 1.00 92.56 87 LEU A CA 1
ATOM 669 C C . LEU A 1 87 ? 13.070 6.111 -1.035 1.00 92.56 87 LEU A C 1
ATOM 671 O O . LEU A 1 87 ? 12.212 6.973 -1.214 1.00 92.56 87 LEU A O 1
ATOM 675 N N . LEU A 1 88 ? 13.556 5.813 0.165 1.00 95.69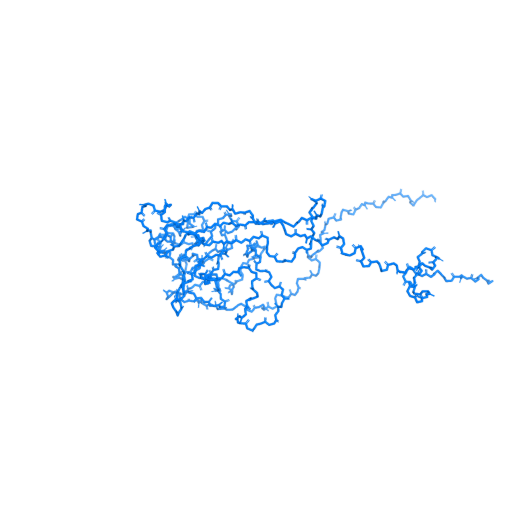 88 LEU A N 1
ATOM 676 C CA . LEU A 1 88 ? 13.172 6.546 1.365 1.00 95.69 88 LEU A CA 1
ATOM 677 C C . LEU A 1 88 ? 13.825 7.933 1.381 1.00 95.69 88 LEU A C 1
ATOM 679 O O . LEU A 1 88 ? 14.937 8.133 0.884 1.00 95.69 88 LEU A O 1
ATOM 683 N N . CYS A 1 89 ? 13.124 8.900 1.956 1.00 96.06 89 CYS A N 1
ATOM 684 C CA . CYS A 1 89 ? 13.585 10.269 2.117 1.00 96.06 89 CYS A CA 1
ATOM 685 C C . CYS A 1 89 ? 13.134 10.852 3.459 1.00 96.06 89 CYS A C 1
ATOM 687 O O . CYS A 1 89 ? 12.182 10.398 4.091 1.00 96.06 89 CYS A O 1
ATOM 689 N N . LYS A 1 90 ? 13.861 11.881 3.890 1.00 96.31 90 LYS A N 1
ATOM 690 C CA . LYS A 1 90 ? 13.560 12.676 5.078 1.00 96.31 90 LYS A CA 1
ATOM 691 C C . LYS A 1 90 ? 12.354 13.579 4.814 1.00 96.31 90 LYS A C 1
ATOM 693 O O . LYS A 1 90 ? 12.367 14.353 3.856 1.00 96.31 90 LYS A O 1
ATOM 698 N N . ASP A 1 91 ? 11.320 13.469 5.639 1.00 95.75 91 ASP A N 1
ATOM 699 C CA . ASP A 1 91 ? 10.025 14.132 5.458 1.00 95.75 91 ASP A CA 1
ATOM 700 C C . ASP A 1 91 ? 9.704 15.166 6.549 1.00 95.75 91 ASP A C 1
ATOM 702 O O . ASP A 1 91 ? 8.604 15.716 6.573 1.00 95.75 91 ASP A O 1
ATOM 706 N N . GLU A 1 92 ? 10.653 15.511 7.423 1.00 93.38 92 GLU A N 1
ATOM 707 C CA . GLU A 1 92 ? 10.435 16.442 8.541 1.00 93.38 92 GLU A CA 1
ATOM 708 C C . GLU A 1 92 ? 10.011 17.834 8.054 1.00 93.38 92 GLU A C 1
ATOM 710 O O . GLU A 1 92 ? 9.214 18.515 8.695 1.00 93.38 92 GLU A O 1
ATOM 715 N N . LYS A 1 93 ? 10.496 18.249 6.876 1.00 93.44 93 LYS A N 1
ATOM 716 C CA . LYS A 1 93 ? 10.104 19.520 6.245 1.00 93.44 93 LYS A CA 1
ATOM 717 C C . LYS A 1 93 ? 8.720 19.467 5.581 1.00 93.44 93 LYS A C 1
ATOM 719 O O . LYS A 1 93 ? 8.103 20.520 5.409 1.00 93.44 93 LYS A O 1
ATOM 724 N N . LEU A 1 94 ? 8.246 18.274 5.207 1.00 94.94 94 LEU A N 1
ATOM 725 C CA . LEU A 1 94 ? 6.926 18.050 4.603 1.00 94.94 94 LEU A CA 1
ATOM 726 C C . LEU A 1 94 ? 5.849 17.959 5.693 1.00 94.94 94 LEU A C 1
ATOM 728 O O . LEU A 1 94 ? 4.790 18.579 5.598 1.00 94.94 94 LEU A O 1
ATOM 732 N N . CYS A 1 95 ? 6.154 17.239 6.769 1.00 94.75 95 CYS A N 1
ATOM 733 C CA . CYS A 1 95 ? 5.231 16.933 7.851 1.00 94.75 95 CYS A CA 1
ATOM 734 C C . CYS A 1 95 ? 5.334 17.946 8.995 1.00 94.75 95 CYS A C 1
ATOM 736 O O . CYS A 1 95 ? 5.879 17.660 10.056 1.00 94.75 95 CYS A O 1
ATOM 738 N N . LYS A 1 96 ? 4.772 19.141 8.779 1.00 91.81 96 LYS A N 1
ATOM 739 C CA . LYS A 1 96 ? 4.774 20.237 9.771 1.00 91.81 96 LYS A CA 1
ATOM 740 C C . LYS A 1 96 ? 3.727 20.083 10.879 1.00 91.81 96 LYS A C 1
ATOM 742 O O . LYS A 1 96 ? 3.819 20.737 11.913 1.00 91.81 96 LYS A O 1
ATOM 747 N N . LYS A 1 97 ? 2.691 19.279 10.637 1.00 90.94 97 LYS A N 1
ATOM 748 C CA . LYS A 1 97 ? 1.600 19.024 11.589 1.00 90.94 97 LYS A CA 1
ATOM 749 C C . LYS A 1 97 ? 1.903 17.782 12.427 1.00 90.94 97 LYS A C 1
ATOM 751 O O . LYS A 1 97 ? 2.785 16.995 12.091 1.00 90.94 97 LYS A O 1
ATOM 756 N N . ARG A 1 98 ? 1.126 17.587 13.498 1.00 92.38 98 ARG A N 1
ATOM 757 C CA . ARG A 1 98 ? 1.172 16.357 14.298 1.00 92.38 98 ARG A CA 1
ATOM 758 C C . ARG A 1 98 ? 0.979 15.139 13.389 1.00 92.38 98 ARG A C 1
ATOM 760 O O . ARG A 1 98 ? 0.022 15.086 12.618 1.00 92.38 98 ARG A O 1
ATOM 767 N N . ARG A 1 99 ? 1.885 14.169 13.519 1.00 95.69 99 ARG A N 1
ATOM 768 C CA . ARG A 1 99 ? 1.829 12.904 12.787 1.00 95.69 99 ARG A CA 1
ATOM 769 C C . ARG A 1 99 ? 0.690 12.028 13.295 1.00 95.69 99 ARG A C 1
ATOM 771 O O . ARG A 1 99 ? 0.520 11.865 14.508 1.00 95.69 99 ARG A O 1
ATOM 778 N N . ARG A 1 100 ? -0.050 11.458 12.348 1.00 95.94 100 ARG A N 1
ATOM 779 C CA . ARG A 1 100 ? -1.168 10.545 12.596 1.00 95.94 100 ARG A CA 1
ATOM 780 C C . ARG A 1 100 ? -0.648 9.154 12.972 1.00 95.94 100 ARG A C 1
ATOM 782 O O . ARG A 1 100 ? 0.423 8.760 12.502 1.00 95.94 100 ARG A O 1
ATOM 789 N N . THR A 1 101 ? -1.367 8.424 13.822 1.00 97.00 101 THR A N 1
ATOM 790 C CA . THR A 1 101 ? -1.044 7.008 14.062 1.00 97.00 101 THR A CA 1
ATOM 791 C C . THR A 1 101 ? -1.373 6.167 12.825 1.00 97.00 101 THR A C 1
ATOM 793 O O . THR A 1 101 ? -2.115 6.589 11.935 1.00 97.00 101 THR A O 1
ATOM 796 N N . ILE A 1 102 ? -0.811 4.964 12.751 1.00 96.88 102 ILE A N 1
ATOM 797 C CA . ILE A 1 102 ? -1.092 4.049 11.642 1.00 96.88 102 ILE A CA 1
ATOM 798 C C . ILE A 1 102 ? -2.568 3.618 11.669 1.00 96.88 102 ILE A C 1
ATOM 800 O O . ILE A 1 102 ? -3.241 3.698 10.643 1.00 96.88 102 ILE A O 1
ATOM 804 N N . ASP A 1 103 ? -3.104 3.295 12.848 1.00 95.50 103 ASP A N 1
ATOM 805 C CA . ASP A 1 103 ? -4.505 2.882 13.020 1.00 95.50 103 ASP A CA 1
ATOM 806 C C . ASP A 1 103 ? -5.501 3.986 12.643 1.00 95.50 103 ASP A C 1
ATOM 808 O O . ASP A 1 103 ? -6.531 3.723 12.024 1.00 95.50 103 ASP A O 1
ATOM 812 N N . GLU A 1 104 ? -5.202 5.246 12.975 1.00 96.62 104 GLU A N 1
ATOM 813 C CA . GLU A 1 104 ? -6.027 6.393 12.578 1.00 96.62 104 GLU A CA 1
ATOM 814 C C . GLU A 1 104 ? -6.052 6.551 11.048 1.00 96.62 104 GLU A C 1
ATOM 816 O O . GLU A 1 104 ? -7.083 6.901 10.468 1.00 96.62 104 GLU A O 1
ATOM 821 N N . PHE A 1 105 ? -4.923 6.305 10.373 1.00 97.06 105 PHE A N 1
ATOM 822 C CA . PHE A 1 105 ? -4.861 6.342 8.913 1.00 97.06 105 PHE A CA 1
ATOM 823 C C . PHE A 1 105 ? -5.630 5.176 8.287 1.00 97.06 105 PHE A C 1
ATOM 825 O O . PHE A 1 105 ? -6.430 5.404 7.377 1.00 97.06 105 PHE A O 1
ATOM 832 N N . ALA A 1 106 ? -5.435 3.961 8.804 1.00 97.31 106 ALA A N 1
ATOM 833 C CA . ALA A 1 106 ? -6.147 2.767 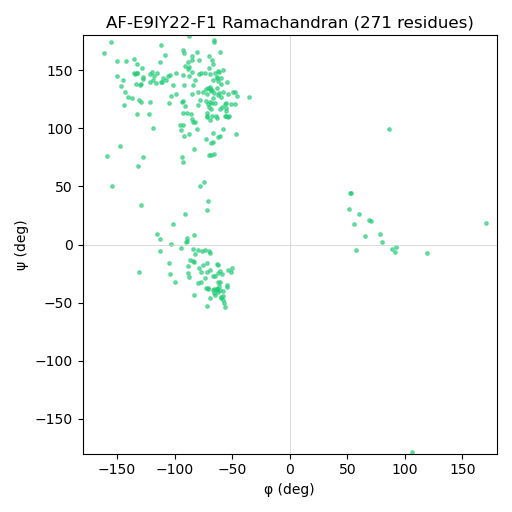8.365 1.00 97.31 106 ALA A CA 1
ATOM 834 C C . ALA A 1 106 ? -7.663 2.938 8.525 1.00 97.31 106 ALA A C 1
ATOM 836 O O . ALA A 1 106 ? -8.409 2.731 7.575 1.00 97.31 106 ALA A O 1
ATOM 837 N N . THR A 1 107 ? -8.112 3.414 9.690 1.00 97.50 107 THR A N 1
ATOM 838 C CA . THR A 1 107 ? -9.532 3.658 9.993 1.00 97.50 107 THR A CA 1
ATOM 839 C C . THR A 1 107 ? -10.148 4.675 9.036 1.00 97.50 107 THR A C 1
ATOM 841 O O . THR A 1 107 ? -11.209 4.427 8.470 1.00 97.50 107 THR A O 1
ATOM 844 N N . MET A 1 108 ? -9.462 5.793 8.774 1.00 96.75 108 MET A N 1
ATOM 845 C CA . MET A 1 108 ? -9.923 6.765 7.776 1.00 96.75 108 MET A CA 1
ATOM 846 C C . MET A 1 108 ? -10.073 6.120 6.388 1.00 96.75 108 MET A C 1
ATOM 848 O O . MET A 1 108 ? -11.064 6.365 5.702 1.00 96.75 108 MET A O 1
ATOM 852 N N . LYS A 1 109 ? -9.099 5.310 5.957 1.00 97.06 109 LYS A N 1
ATOM 853 C CA . LYS A 1 109 ? -9.144 4.639 4.649 1.00 97.06 109 LYS A CA 1
ATOM 854 C C . LYS A 1 109 ? -10.264 3.599 4.593 1.00 97.06 109 LYS A C 1
ATOM 856 O O . LYS A 1 109 ? -10.970 3.560 3.593 1.00 97.06 109 LYS A O 1
ATOM 861 N N . CYS A 1 110 ? -10.503 2.851 5.669 1.00 96.94 110 CYS A N 1
ATOM 862 C CA . CYS A 1 110 ? -11.629 1.923 5.765 1.00 96.94 110 CYS A CA 1
ATOM 863 C C . CYS A 1 110 ? -12.990 2.617 5.664 1.00 96.94 110 CYS A C 1
ATOM 865 O O . CYS A 1 110 ? -13.878 2.077 5.009 1.00 96.94 110 CYS A O 1
ATOM 867 N N . GLY A 1 111 ? -13.137 3.831 6.205 1.00 96.50 111 GLY A N 1
ATOM 868 C CA . GLY A 1 111 ? -14.321 4.664 5.971 1.00 96.50 111 GLY A CA 1
ATOM 869 C C . GLY A 1 111 ? -14.559 4.926 4.481 1.00 96.50 111 GLY A C 1
ATOM 870 O O . GLY A 1 111 ? -15.630 4.620 3.962 1.00 96.50 111 GLY A O 1
ATOM 871 N N . LEU A 1 112 ? -13.522 5.378 3.766 1.00 95.75 112 LEU A N 1
ATOM 872 C CA . LEU A 1 112 ? -13.588 5.629 2.318 1.00 95.75 112 LEU A CA 1
ATOM 873 C C . LEU A 1 112 ? -13.859 4.352 1.511 1.00 95.75 112 LEU A C 1
ATOM 875 O O . LEU A 1 112 ? -14.584 4.376 0.518 1.00 95.75 112 LEU A O 1
ATOM 879 N N . PHE A 1 113 ? -13.276 3.227 1.921 1.00 95.88 113 PHE A N 1
ATOM 880 C CA . PHE A 1 113 ? -13.487 1.945 1.256 1.00 95.88 113 PHE A CA 1
ATOM 881 C C . PHE A 1 113 ? -14.900 1.414 1.500 1.00 95.88 113 PHE A C 1
ATOM 883 O O . PHE A 1 113 ? -15.509 0.890 0.572 1.00 95.88 113 PHE A O 1
ATOM 890 N N . GLY A 1 114 ? -15.454 1.600 2.700 1.00 95.06 114 GLY A N 1
ATOM 891 C CA . GLY A 1 114 ? -16.818 1.202 3.052 1.00 95.06 114 GLY A CA 1
ATOM 892 C C . GLY A 1 114 ? -17.905 1.949 2.275 1.00 95.06 114 GLY A C 1
ATOM 893 O O . GLY A 1 114 ? -18.962 1.379 2.015 1.00 95.06 114 GLY A O 1
ATOM 894 N N . GLU A 1 115 ? -17.636 3.180 1.826 1.00 95.00 115 GLU A N 1
ATOM 895 C CA . GLU A 1 115 ? -18.524 3.912 0.908 1.00 95.00 115 GLU A CA 1
ATOM 896 C C . GLU A 1 115 ? -18.603 3.265 -0.485 1.00 95.00 115 GLU A C 1
ATOM 898 O O . GLU A 1 115 ? -19.597 3.428 -1.192 1.00 95.00 115 GLU A O 1
ATOM 903 N N . LYS A 1 116 ? -17.553 2.543 -0.899 1.00 94.94 116 LYS A N 1
ATOM 904 C CA . LYS A 1 116 ? -17.463 1.887 -2.215 1.00 94.94 116 LYS A CA 1
ATOM 905 C C . LYS A 1 116 ? -17.796 0.402 -2.161 1.00 94.94 116 LYS A C 1
ATOM 907 O O . LYS A 1 116 ? -18.346 -0.140 -3.114 1.00 94.94 116 LYS A O 1
ATOM 912 N N . LEU A 1 117 ? -17.473 -0.253 -1.051 1.00 92.94 117 LEU A N 1
ATOM 913 C CA . LEU A 1 117 ? -17.607 -1.689 -0.855 1.00 92.94 117 LEU A CA 1
ATOM 914 C C . LEU A 1 117 ? -18.567 -1.959 0.301 1.00 92.94 117 LEU A C 1
ATOM 916 O O . LEU A 1 117 ? -18.193 -1.936 1.471 1.00 92.94 117 LEU A O 1
ATOM 920 N N . SER A 1 118 ? -19.813 -2.287 -0.039 1.00 91.38 118 SER A N 1
ATOM 921 C CA . SER A 1 118 ? -20.900 -2.493 0.929 1.00 91.38 118 SER A CA 1
ATOM 922 C C . SER A 1 118 ? -20.627 -3.591 1.965 1.00 91.38 118 SER A C 1
ATOM 924 O O . SER A 1 118 ? -21.176 -3.521 3.067 1.00 91.38 118 SER A O 1
ATOM 926 N N . LYS A 1 119 ? -19.768 -4.565 1.631 1.00 91.19 119 LYS A N 1
ATOM 927 C CA . LYS A 1 119 ? -19.341 -5.674 2.504 1.00 91.19 119 LYS A CA 1
ATOM 928 C C . LYS A 1 119 ? -18.447 -5.230 3.668 1.00 91.19 119 LYS A C 1
ATOM 930 O O . LYS A 1 119 ? -18.342 -5.957 4.654 1.00 91.19 119 LYS A O 1
ATOM 935 N N . LEU A 1 120 ? -17.797 -4.072 3.554 1.00 94.06 120 LEU A N 1
ATOM 936 C CA . LEU A 1 120 ? -16.931 -3.533 4.597 1.00 94.06 120 LEU A CA 1
ATOM 937 C C . LEU A 1 120 ? -17.734 -2.711 5.595 1.00 94.06 120 LEU A C 1
ATOM 939 O O . LEU A 1 120 ? -18.681 -2.006 5.232 1.00 94.06 120 LEU A O 1
ATOM 943 N N . ASP A 1 121 ? -17.318 -2.774 6.851 1.00 93.69 121 ASP A N 1
ATOM 944 C CA . ASP A 1 121 ? -17.782 -1.872 7.887 1.00 93.69 121 ASP A CA 1
ATOM 945 C C . ASP A 1 121 ? -16.842 -0.666 7.985 1.00 93.69 121 ASP A C 1
ATOM 947 O O . ASP A 1 121 ? -15.826 -0.687 8.677 1.00 93.69 121 ASP A O 1
ATOM 951 N N . GLY A 1 122 ? -17.185 0.403 7.262 1.00 90.88 122 GLY A N 1
ATOM 952 C CA . GLY A 1 122 ? -16.414 1.649 7.263 1.00 90.88 122 GLY A CA 1
ATOM 953 C C . GLY A 1 122 ? -16.481 2.437 8.575 1.00 90.88 122 GLY A C 1
ATOM 954 O O . GLY A 1 122 ? -15.777 3.434 8.711 1.00 90.88 122 GLY A O 1
ATOM 955 N N . THR A 1 123 ? -17.319 2.024 9.532 1.00 91.94 123 THR A N 1
ATOM 956 C CA . THR A 1 123 ? -17.388 2.656 10.860 1.00 91.94 123 THR A CA 1
ATOM 957 C C . THR A 1 123 ? -16.401 2.042 11.848 1.00 91.94 123 THR A C 1
ATOM 959 O O . THR A 1 123 ? -16.061 2.658 12.861 1.00 91.94 123 THR A O 1
ATOM 962 N N . MET A 1 124 ? -15.915 0.842 11.534 1.00 93.31 124 MET A N 1
ATOM 963 C CA . MET A 1 124 ? -14.998 0.091 12.372 1.00 93.31 124 MET A CA 1
ATOM 964 C C . MET A 1 124 ? -13.548 0.502 12.129 1.00 93.31 124 MET A C 1
ATOM 966 O O . MET A 1 124 ? -13.187 1.093 11.107 1.00 93.31 124 MET A O 1
ATOM 970 N N . LYS A 1 125 ? -12.697 0.210 13.116 1.00 93.81 125 LYS A N 1
ATOM 971 C CA . LYS A 1 125 ? -11.272 0.538 13.040 1.00 93.81 125 LYS A CA 1
ATOM 972 C C . LYS A 1 125 ? -10.614 -0.226 11.895 1.00 93.81 125 LYS A C 1
ATOM 974 O O . LYS A 1 125 ? -10.947 -1.377 11.642 1.00 93.81 125 LYS A O 1
ATOM 979 N N . GLY A 1 126 ? -9.671 0.423 11.222 1.00 95.12 126 GLY A N 1
ATOM 980 C CA . GLY A 1 126 ? -8.758 -0.238 10.294 1.00 95.12 126 GLY A CA 1
ATOM 981 C C . GLY A 1 126 ? -7.522 -0.752 11.025 1.00 95.12 126 GLY A C 1
ATOM 982 O O . GLY A 1 126 ? -7.168 -0.228 12.081 1.00 95.12 126 GLY A O 1
ATOM 983 N N . LEU A 1 127 ? -6.861 -1.749 10.444 1.00 94.44 127 LEU A N 1
ATOM 984 C CA . LEU A 1 127 ? -5.713 -2.433 11.034 1.00 94.44 127 LEU A CA 1
ATOM 985 C C . LEU A 1 127 ? -4.521 -2.456 10.064 1.00 94.44 127 LEU A C 1
ATOM 987 O O . LEU A 1 127 ? -4.691 -2.647 8.856 1.00 94.44 127 LEU A O 1
ATOM 991 N N . GLN A 1 128 ? -3.313 -2.299 10.611 1.00 96.06 128 GLN A N 1
ATOM 992 C CA . GLN A 1 128 ? -2.067 -2.721 9.969 1.00 96.06 128 GLN A CA 1
ATOM 993 C C . GLN A 1 128 ? -1.716 -4.126 10.464 1.00 96.06 128 GLN A C 1
ATOM 995 O O . GLN A 1 128 ? -1.588 -4.339 11.670 1.00 96.06 128 GLN A O 1
ATOM 1000 N N . ALA A 1 129 ? -1.573 -5.084 9.549 1.00 94.25 129 ALA A N 1
ATOM 1001 C CA . ALA A 1 129 ? -1.154 -6.431 9.917 1.00 94.25 129 ALA A CA 1
ATOM 1002 C C . ALA A 1 129 ? 0.297 -6.447 10.425 1.00 94.25 129 ALA A C 1
ATOM 1004 O O . ALA A 1 129 ? 1.097 -5.565 10.103 1.00 94.25 129 ALA A O 1
ATOM 1005 N N . ILE A 1 130 ? 0.653 -7.488 11.174 1.00 92.44 130 ILE A N 1
ATOM 1006 C CA . ILE A 1 130 ? 2.052 -7.746 11.520 1.00 92.44 130 ILE A CA 1
ATOM 1007 C C . ILE A 1 130 ? 2.864 -8.108 10.271 1.00 92.44 130 ILE A C 1
ATOM 1009 O O . ILE A 1 130 ? 2.329 -8.574 9.262 1.00 92.44 130 ILE A O 1
ATOM 1013 N N . HIS A 1 131 ? 4.172 -7.876 10.333 1.00 92.31 131 HIS A N 1
ATOM 1014 C CA . HIS A 1 131 ? 5.077 -8.298 9.274 1.00 92.31 131 HIS A CA 1
ATOM 1015 C C . HIS A 1 131 ? 5.219 -9.818 9.239 1.00 92.31 131 HIS A C 1
ATOM 1017 O O . HIS A 1 131 ? 5.409 -10.458 10.270 1.00 92.31 131 HIS A O 1
ATOM 1023 N N . GLU A 1 132 ? 5.169 -10.363 8.027 1.00 88.19 132 GLU A N 1
ATOM 1024 C CA . GLU A 1 132 ? 5.443 -11.760 7.728 1.00 88.19 132 GLU A CA 1
ATOM 1025 C C . GLU A 1 132 ? 6.455 -11.822 6.587 1.00 88.19 132 GLU A C 1
ATOM 1027 O O . GLU A 1 132 ? 6.195 -11.292 5.503 1.00 88.19 132 GLU A O 1
ATOM 1032 N N . ALA A 1 133 ? 7.596 -12.474 6.817 1.00 84.69 133 ALA A N 1
ATOM 1033 C CA . ALA A 1 133 ? 8.689 -12.538 5.847 1.00 84.69 133 ALA A CA 1
ATOM 1034 C C . ALA A 1 133 ? 8.250 -13.155 4.506 1.00 84.69 133 ALA A C 1
ATOM 1036 O O . ALA A 1 133 ? 8.591 -12.629 3.448 1.00 84.69 133 ALA A O 1
ATOM 1037 N N . ASP A 1 134 ? 7.426 -14.206 4.553 1.00 83.69 134 ASP A N 1
ATOM 1038 C CA . ASP A 1 134 ? 6.905 -14.898 3.364 1.00 83.69 134 ASP A CA 1
ATOM 1039 C C . ASP A 1 134 ? 5.793 -14.112 2.652 1.00 83.69 134 ASP A C 1
ATOM 1041 O O . ASP A 1 134 ? 5.473 -14.364 1.489 1.00 83.69 134 ASP A O 1
ATOM 1045 N N . ARG A 1 135 ? 5.181 -13.139 3.340 1.00 86.06 135 ARG A N 1
ATOM 1046 C CA . ARG A 1 135 ? 4.121 -12.279 2.798 1.00 86.06 135 ARG A CA 1
ATOM 1047 C C . ARG A 1 135 ? 4.417 -10.816 3.112 1.00 86.06 135 ARG A C 1
ATOM 1049 O O . ARG A 1 135 ? 3.662 -10.168 3.844 1.00 86.06 135 ARG A O 1
ATOM 1056 N N . PRO A 1 136 ? 5.477 -10.249 2.507 1.00 89.31 136 PRO A N 1
ATOM 1057 C CA . PRO A 1 136 ? 5.966 -8.929 2.882 1.00 89.31 136 PRO A CA 1
ATOM 1058 C C . PRO A 1 136 ? 4.938 -7.820 2.628 1.00 89.31 136 PRO A C 1
ATOM 1060 O O . PRO A 1 136 ? 5.049 -6.734 3.189 1.00 89.31 136 PRO A O 1
ATOM 1063 N N . TRP A 1 137 ? 3.909 -8.078 1.819 1.00 91.31 137 TRP A N 1
ATOM 1064 C CA . TRP A 1 137 ? 2.828 -7.135 1.553 1.00 91.31 137 TRP A CA 1
ATOM 1065 C C . TRP A 1 137 ? 1.859 -6.925 2.729 1.00 91.31 137 TRP A C 1
ATOM 1067 O O . TRP A 1 137 ? 1.216 -5.878 2.791 1.00 91.31 137 TRP A O 1
ATOM 1077 N N . MET A 1 138 ? 1.744 -7.884 3.660 1.00 92.19 138 MET A N 1
ATOM 1078 C CA . MET A 1 138 ? 0.722 -7.888 4.721 1.00 92.19 138 MET A CA 1
ATOM 1079 C C . MET A 1 138 ? 0.770 -6.611 5.564 1.00 92.19 138 MET A C 1
ATOM 1081 O O . MET A 1 138 ? -0.214 -5.883 5.648 1.00 92.19 138 MET A O 1
ATOM 1085 N N . ALA A 1 139 ? 1.939 -6.267 6.106 1.00 95.94 139 ALA A N 1
ATOM 1086 C CA . ALA A 1 139 ? 2.099 -5.090 6.964 1.00 95.94 139 ALA A CA 1
ATOM 1087 C C . ALA A 1 139 ? 1.975 -3.741 6.229 1.00 95.94 139 ALA A C 1
ATOM 1089 O O . ALA A 1 139 ? 2.006 -2.680 6.853 1.00 95.94 139 ALA A O 1
ATOM 1090 N N . CYS A 1 140 ? 1.846 -3.764 4.903 1.00 97.12 140 CYS A N 1
ATOM 1091 C CA . CYS A 1 140 ? 1.683 -2.574 4.075 1.00 97.12 140 CYS A CA 1
ATOM 1092 C C . CYS A 1 140 ? 0.311 -2.485 3.408 1.00 97.12 140 CYS A C 1
ATOM 1094 O O . CYS A 1 140 ? 0.006 -1.455 2.810 1.00 97.12 140 CYS A O 1
ATOM 1096 N N . ALA A 1 141 ? -0.535 -3.507 3.541 1.00 96.94 141 ALA A N 1
ATOM 1097 C CA . ALA A 1 141 ? -1.935 -3.460 3.142 1.00 96.94 141 ALA A CA 1
ATOM 1098 C C . ALA A 1 141 ? -2.819 -2.934 4.278 1.00 96.94 141 ALA A C 1
ATOM 1100 O O . ALA A 1 141 ? -2.520 -3.114 5.459 1.00 96.94 141 ALA A O 1
ATOM 1101 N N . ILE A 1 142 ? -3.924 -2.289 3.911 1.00 97.12 142 ILE A N 1
ATOM 1102 C CA . ILE A 1 142 ? -4.923 -1.806 4.861 1.00 97.12 142 ILE A CA 1
ATOM 1103 C C . ILE A 1 142 ? -5.995 -2.876 5.024 1.00 97.12 142 ILE A C 1
ATOM 1105 O O . ILE A 1 142 ? -6.641 -3.277 4.054 1.00 97.12 142 ILE A O 1
ATOM 1109 N N . PHE A 1 143 ? -6.207 -3.302 6.266 1.00 96.50 143 PHE A N 1
ATOM 1110 C CA . PHE A 1 143 ? -7.227 -4.279 6.609 1.00 96.50 143 PHE A CA 1
ATOM 1111 C C . PHE A 1 143 ? -8.432 -3.593 7.247 1.00 96.50 143 PHE A C 1
ATOM 1113 O O . PHE A 1 143 ? -8.296 -2.845 8.216 1.00 96.50 143 PHE A O 1
ATOM 1120 N N . CYS A 1 144 ? -9.619 -3.872 6.716 1.00 96.12 144 CYS A N 1
ATOM 1121 C CA . CYS A 1 144 ? -10.882 -3.305 7.175 1.00 96.12 144 CYS A CA 1
ATOM 1122 C C . CYS A 1 144 ? -11.810 -4.406 7.659 1.00 96.12 144 CYS A C 1
ATOM 1124 O O . CYS A 1 144 ? -11.873 -5.479 7.057 1.00 96.12 144 CYS A O 1
ATOM 1126 N N . GLN A 1 145 ? -12.552 -4.148 8.731 1.00 94.88 145 GLN A N 1
ATOM 1127 C CA . GLN A 1 145 ? -13.497 -5.132 9.231 1.00 94.88 145 GLN A CA 1
ATOM 1128 C C . GLN A 1 145 ? -14.638 -5.350 8.233 1.00 94.88 145 GLN A C 1
ATOM 1130 O O . GLN A 1 145 ? -15.123 -4.416 7.587 1.00 94.88 145 GLN A O 1
ATOM 1135 N N . ARG A 1 146 ? -15.065 -6.6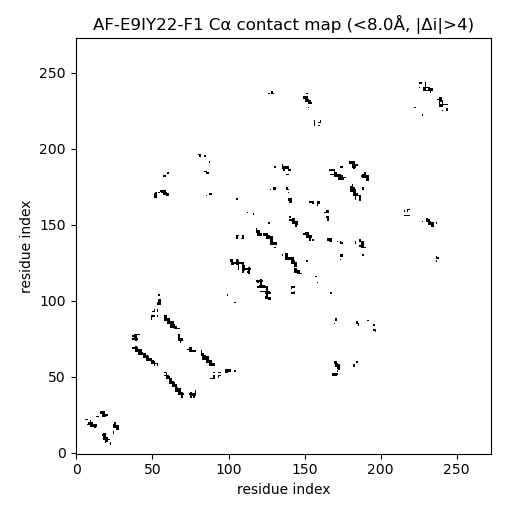02 8.094 1.00 92.94 146 ARG A N 1
ATOM 1136 C CA . ARG A 1 146 ? -16.242 -6.961 7.307 1.00 92.94 146 ARG A CA 1
ATOM 1137 C C . ARG A 1 146 ? -17.512 -6.887 8.153 1.00 92.94 146 ARG A C 1
ATOM 1139 O O . ARG A 1 146 ? -17.479 -7.091 9.361 1.00 92.94 146 ARG A O 1
ATOM 1146 N N . LYS A 1 147 ? -18.647 -6.625 7.501 1.00 91.88 147 LYS A N 1
ATOM 1147 C CA . LYS A 1 147 ? -19.966 -6.612 8.160 1.00 91.88 147 LYS A CA 1
ATOM 1148 C C . LYS A 1 147 ? -20.523 -8.006 8.420 1.00 91.88 147 LYS A C 1
ATOM 1150 O O . LYS A 1 147 ? -21.284 -8.197 9.359 1.00 91.88 147 LYS A O 1
ATOM 1155 N N . ASP A 1 148 ? -20.212 -8.954 7.542 1.00 86.94 148 ASP A N 1
ATOM 1156 C CA . ASP A 1 148 ? -20.803 -10.293 7.553 1.00 86.94 148 ASP A CA 1
ATOM 1157 C C . ASP A 1 148 ? -20.055 -11.274 8.457 1.00 86.94 148 ASP A C 1
ATOM 1159 O O . ASP A 1 148 ? -20.653 -12.197 9.003 1.00 86.94 148 ASP A O 1
ATOM 1163 N N . ILE A 1 149 ? -18.758 -11.053 8.643 1.00 84.06 149 ILE A N 1
ATOM 1164 C CA . ILE A 1 149 ? -17.911 -11.802 9.563 1.00 84.06 149 ILE A CA 1
ATOM 1165 C C . ILE A 1 149 ? -17.082 -10.801 10.361 1.00 84.06 149 ILE A C 1
ATOM 1167 O O . ILE A 1 149 ? -16.560 -9.853 9.785 1.00 84.06 149 ILE A O 1
ATOM 1171 N N . ALA A 1 150 ? -16.927 -11.008 11.671 1.00 84.62 150 ALA A N 1
ATOM 1172 C CA . ALA A 1 150 ? -16.138 -10.138 12.556 1.00 84.62 150 ALA A CA 1
ATOM 1173 C C . ALA A 1 150 ? -14.612 -10.248 12.312 1.00 84.62 150 ALA A C 1
ATOM 1175 O O . ALA A 1 150 ? -13.817 -10.226 13.247 1.00 84.62 150 ALA A O 1
ATOM 1176 N N . ALA A 1 151 ? -14.211 -10.391 11.052 1.00 90.69 151 ALA A N 1
ATOM 1177 C CA . ALA A 1 151 ? -12.859 -10.584 10.564 1.00 90.69 151 ALA A CA 1
ATOM 1178 C C . ALA A 1 151 ? -12.413 -9.359 9.755 1.00 90.69 151 ALA A C 1
ATOM 1180 O O . ALA A 1 151 ? -13.233 -8.608 9.214 1.00 90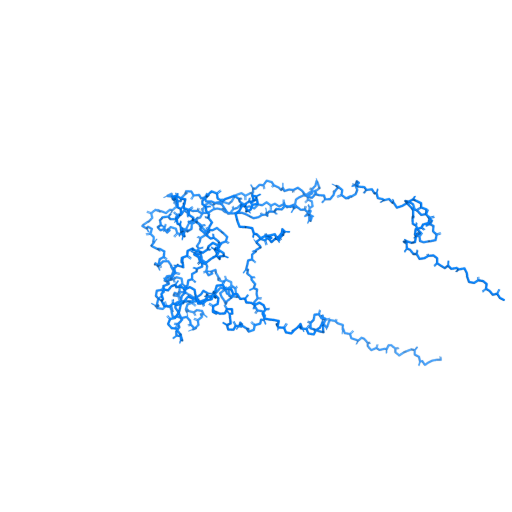.69 151 ALA A O 1
ATOM 1181 N N . TYR A 1 152 ? -11.104 -9.176 9.658 1.00 94.00 152 TYR A N 1
ATOM 1182 C CA . TYR A 1 152 ? -10.490 -8.074 8.931 1.00 94.00 152 TYR A CA 1
ATOM 1183 C C . TYR A 1 152 ? -10.056 -8.538 7.547 1.00 94.00 152 TYR A C 1
ATOM 1185 O O . TYR A 1 152 ? -9.362 -9.533 7.415 1.00 94.00 152 TYR A O 1
ATOM 1193 N N . TYR A 1 153 ? -10.433 -7.819 6.503 1.00 93.62 153 TYR A N 1
ATOM 1194 C CA . TYR A 1 153 ? -10.153 -8.173 5.117 1.00 93.62 153 TYR A CA 1
ATOM 1195 C C . TYR A 1 153 ? -9.358 -7.062 4.440 1.00 93.62 153 TYR A C 1
ATOM 1197 O O . TYR A 1 153 ? -9.649 -5.884 4.652 1.00 93.62 153 TYR A O 1
ATOM 1205 N N . ALA A 1 154 ? -8.372 -7.431 3.622 1.00 94.69 154 ALA A N 1
ATOM 1206 C CA . ALA A 1 154 ? -7.680 -6.509 2.729 1.00 94.69 154 ALA A CA 1
ATOM 1207 C C . ALA A 1 154 ? -8.339 -6.554 1.334 1.00 94.69 154 ALA A C 1
ATOM 1209 O O . ALA A 1 154 ? -8.021 -7.456 0.553 1.00 94.69 154 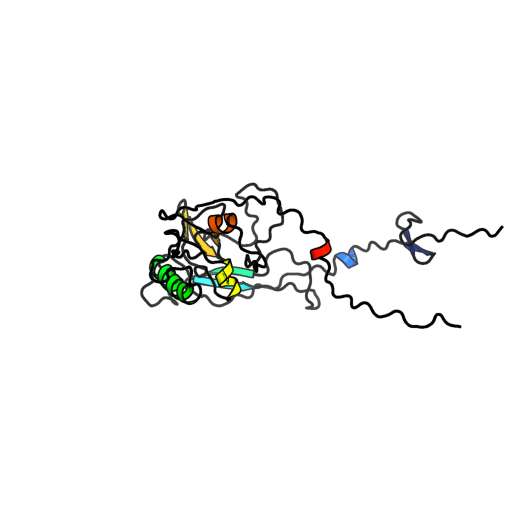ALA A O 1
ATOM 1210 N N . PRO A 1 155 ? -9.230 -5.600 0.986 1.00 91.25 155 PRO A N 1
ATOM 1211 C CA . PRO A 1 155 ? -9.991 -5.571 -0.273 1.00 91.25 155 PRO A CA 1
ATOM 1212 C C . PRO A 1 155 ? -9.136 -5.153 -1.480 1.00 91.25 155 PRO A C 1
ATOM 1214 O O . PRO A 1 155 ? -9.438 -4.193 -2.188 1.00 91.25 155 PRO A O 1
ATOM 1217 N N . ARG A 1 156 ? -8.010 -5.840 -1.689 1.00 90.06 156 ARG A N 1
ATOM 1218 C CA . ARG A 1 156 ? -6.989 -5.453 -2.667 1.00 90.06 156 ARG A CA 1
ATOM 1219 C C . ARG A 1 156 ? -7.490 -5.548 -4.099 1.00 90.06 156 ARG A C 1
ATOM 1221 O O . ARG A 1 156 ? -7.202 -4.670 -4.901 1.00 90.06 156 ARG A O 1
ATOM 1228 N N . VAL A 1 157 ? -8.227 -6.613 -4.396 1.00 86.31 157 VAL A N 1
ATOM 1229 C CA . VAL A 1 157 ? -8.730 -6.898 -5.741 1.00 86.31 157 VAL A CA 1
ATOM 1230 C C . VAL A 1 157 ? -9.839 -5.916 -6.095 1.00 86.31 157 VAL A C 1
ATOM 1232 O O . VAL A 1 157 ? -9.743 -5.205 -7.090 1.00 86.31 157 VAL A O 1
ATOM 1235 N N . GLU A 1 158 ? -10.848 -5.808 -5.230 1.00 89.44 158 GLU A N 1
ATOM 1236 C CA . GLU A 1 158 ? -12.025 -4.984 -5.491 1.00 89.44 158 GLU A CA 1
ATOM 1237 C C . GLU A 1 158 ? -11.684 -3.494 -5.560 1.00 89.44 158 GLU A C 1
ATOM 1239 O O . GLU A 1 158 ? -12.241 -2.773 -6.383 1.00 89.44 158 GLU A O 1
ATOM 1244 N N . LEU A 1 159 ? -10.766 -3.014 -4.713 1.00 89.50 159 LEU A N 1
ATOM 1245 C CA . LEU A 1 159 ? -10.334 -1.617 -4.764 1.00 89.50 159 LEU A CA 1
ATOM 1246 C C . LEU A 1 159 ? -9.450 -1.330 -5.976 1.00 89.50 159 LEU A C 1
ATOM 1248 O O . LEU A 1 159 ? -9.611 -0.273 -6.582 1.00 89.50 159 LEU A O 1
ATOM 1252 N N . ASN A 1 160 ? -8.580 -2.261 -6.373 1.00 86.81 160 ASN A N 1
ATOM 1253 C CA . ASN A 1 160 ? -7.765 -2.099 -7.574 1.00 86.81 160 ASN A CA 1
ATOM 1254 C C . ASN A 1 160 ? -8.631 -2.001 -8.840 1.00 86.81 160 ASN A C 1
ATOM 1256 O O . ASN A 1 160 ? -8.386 -1.131 -9.674 1.00 86.81 160 ASN A O 1
ATOM 1260 N N . ASP A 1 161 ? -9.693 -2.806 -8.945 1.00 86.94 161 ASP A N 1
ATOM 1261 C CA . ASP A 1 161 ? -10.657 -2.726 -10.054 1.00 86.94 161 ASP A CA 1
ATOM 1262 C C . ASP A 1 161 ? -11.397 -1.372 -10.098 1.00 86.94 161 ASP A C 1
ATOM 1264 O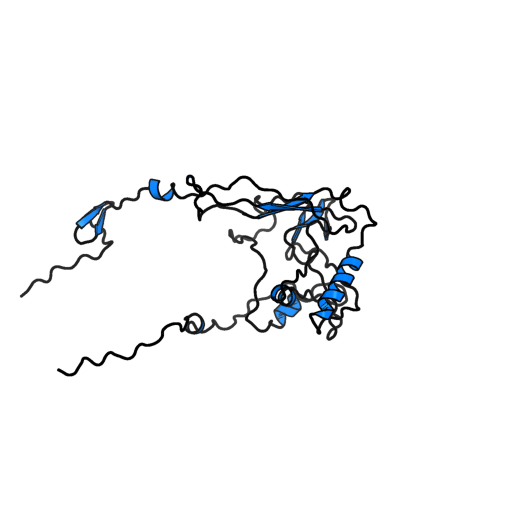 O . ASP A 1 161 ? -11.828 -0.922 -11.159 1.00 86.94 161 ASP A O 1
ATOM 1268 N N . LEU A 1 162 ? -11.498 -0.685 -8.954 1.00 87.94 162 LEU A N 1
ATOM 1269 C CA . LEU A 1 162 ? -12.043 0.672 -8.827 1.00 87.94 162 LEU A CA 1
ATOM 1270 C C . LEU A 1 162 ? -10.981 1.778 -8.977 1.00 87.94 162 LEU A C 1
ATOM 1272 O O . LEU A 1 162 ? -11.302 2.957 -8.812 1.00 87.94 162 LEU A O 1
ATOM 1276 N N . GLY A 1 163 ? -9.720 1.429 -9.251 1.00 87.81 163 GLY A N 1
ATOM 1277 C CA . GLY A 1 163 ? -8.606 2.377 -9.328 1.00 87.81 163 GLY A CA 1
ATOM 1278 C C . GLY A 1 163 ? -8.219 2.996 -7.979 1.00 87.81 163 GLY A C 1
ATOM 1279 O O . GLY A 1 163 ? -7.617 4.070 -7.939 1.00 87.81 163 GLY A O 1
ATOM 1280 N N . LEU A 1 164 ? -8.585 2.353 -6.869 1.00 89.50 164 LEU A N 1
ATOM 1281 C CA . LEU A 1 164 ? -8.266 2.783 -5.512 1.00 89.50 164 LEU A CA 1
ATOM 1282 C C . LEU A 1 164 ? -7.100 1.975 -4.949 1.00 89.50 164 LEU A C 1
ATOM 1284 O O . LEU A 1 164 ? -7.059 0.755 -5.063 1.00 89.50 164 LEU A O 1
ATOM 1288 N N . ASP A 1 165 ? -6.181 2.671 -4.282 1.00 90.56 165 ASP A N 1
ATOM 1289 C CA . ASP A 1 165 ? -5.011 2.069 -3.647 1.00 90.56 165 ASP A CA 1
ATOM 1290 C C . ASP A 1 165 ? -5.349 1.558 -2.220 1.00 90.56 165 ASP A C 1
ATOM 1292 O O . ASP A 1 165 ? -5.625 2.387 -1.327 1.00 90.56 165 ASP A O 1
ATOM 1296 N N . PRO A 1 166 ? -5.347 0.220 -2.002 1.00 94.06 166 PRO A N 1
ATOM 1297 C CA . PRO A 1 166 ? -5.662 -0.438 -0.734 1.00 94.06 166 PRO A CA 1
ATOM 1298 C C . PRO A 1 166 ? -4.467 -0.496 0.239 1.00 94.06 166 PRO A C 1
ATOM 1300 O O . PRO A 1 166 ? -4.549 -1.190 1.254 1.00 94.06 166 PRO A O 1
ATOM 1303 N N . TYR A 1 167 ? -3.352 0.177 -0.054 1.00 96.25 167 TYR A N 1
ATOM 1304 C CA . TYR A 1 167 ? -2.123 0.099 0.733 1.00 96.25 167 TYR A CA 1
ATOM 1305 C C . TYR A 1 167 ? -1.840 1.368 1.542 1.00 96.25 167 TYR A C 1
ATOM 1307 O O . TYR A 1 167 ? -2.396 2.452 1.322 1.00 96.25 167 TYR A O 1
ATOM 1315 N N . PHE A 1 168 ? -0.955 1.217 2.525 1.00 97.44 168 PHE A N 1
ATOM 1316 C CA . PHE A 1 168 ? -0.301 2.342 3.174 1.00 97.44 168 PHE A CA 1
ATOM 1317 C C . PHE A 1 168 ? 0.671 3.020 2.199 1.00 97.44 168 PHE A C 1
ATOM 1319 O O . PHE A 1 168 ? 1.292 2.341 1.379 1.00 97.44 168 PHE A O 1
ATOM 1326 N N . PRO A 1 169 ? 0.848 4.351 2.298 1.00 96.88 169 PRO A N 1
ATOM 1327 C CA . PRO A 1 169 ? 1.774 5.064 1.431 1.00 96.88 169 PRO A CA 1
ATOM 1328 C C . PRO A 1 169 ? 3.207 4.565 1.633 1.00 96.88 169 PRO A C 1
ATOM 1330 O O . PRO A 1 169 ? 3.607 4.208 2.749 1.00 96.88 169 PRO A O 1
ATOM 1333 N N . ASP A 1 170 ? 3.999 4.599 0.564 1.00 97.38 170 ASP A N 1
ATOM 1334 C CA . ASP A 1 170 ? 5.421 4.284 0.648 1.00 97.38 170 ASP A CA 1
ATOM 1335 C C . ASP A 1 170 ? 6.118 5.159 1.712 1.00 97.38 170 ASP A C 1
ATOM 1337 O O . ASP A 1 170 ? 5.840 6.352 1.858 1.00 97.38 170 ASP A O 1
ATOM 1341 N N . GLY A 1 171 ? 7.034 4.553 2.469 1.00 97.31 171 GLY A N 1
ATOM 1342 C CA . GLY A 1 171 ? 7.702 5.151 3.625 1.00 97.31 171 GLY A CA 1
ATOM 1343 C C . GLY A 1 171 ? 7.004 4.895 4.964 1.00 97.31 171 GLY A C 1
ATOM 1344 O O . GLY A 1 171 ? 7.576 5.212 6.007 1.00 97.31 171 GLY A O 1
ATOM 1345 N N . THR A 1 172 ? 5.817 4.281 4.972 1.00 98.25 172 THR A N 1
ATOM 1346 C CA . THR A 1 172 ? 5.135 3.875 6.214 1.00 98.25 172 THR A CA 1
ATOM 1347 C C . THR A 1 172 ? 5.964 2.846 6.981 1.00 98.25 172 THR A C 1
ATOM 1349 O O . THR A 1 172 ? 6.391 1.853 6.405 1.00 98.25 172 THR A O 1
ATOM 1352 N N . TRP A 1 173 ? 6.205 3.073 8.271 1.00 98.00 173 TRP A N 1
ATOM 1353 C CA . TRP A 1 173 ? 6.880 2.108 9.145 1.00 98.00 173 TRP A CA 1
ATOM 1354 C C . TRP A 1 173 ? 5.992 0.877 9.350 1.00 98.00 173 TRP A C 1
ATOM 1356 O O . TRP A 1 173 ? 4.797 1.019 9.614 1.00 98.00 173 TRP A O 1
ATOM 1366 N N . CYS A 1 174 ? 6.558 -0.318 9.206 1.00 97.56 174 CYS A N 1
ATOM 1367 C CA . CYS A 1 174 ? 5.781 -1.562 9.220 1.00 97.56 174 CYS A CA 1
ATOM 1368 C C . CYS A 1 174 ? 6.348 -2.645 10.140 1.00 97.56 174 CYS A C 1
ATOM 1370 O O . CYS A 1 174 ? 5.599 -3.512 10.585 1.00 97.56 174 CYS A O 1
ATOM 1372 N N . HIS A 1 175 ? 7.645 -2.611 10.449 1.00 97.00 175 HIS A N 1
ATOM 1373 C CA . HIS A 1 175 ? 8.265 -3.587 11.338 1.00 97.00 175 HIS A CA 1
ATOM 1374 C C . HIS A 1 175 ? 9.600 -3.086 11.884 1.00 97.00 175 HIS A C 1
ATOM 1376 O O . HIS A 1 175 ? 10.187 -2.135 11.365 1.00 97.00 175 HIS A O 1
ATOM 1382 N N . THR A 1 176 ? 10.084 -3.751 12.926 1.00 96.38 176 THR A N 1
ATOM 1383 C CA . THR A 1 176 ? 11.443 -3.599 13.431 1.00 96.38 176 THR A CA 1
ATOM 1384 C C . THR A 1 176 ? 11.933 -4.966 13.893 1.00 96.38 176 THR A C 1
ATOM 1386 O O . THR A 1 176 ? 11.221 -5.667 14.612 1.00 96.38 176 THR A O 1
ATOM 1389 N N . GLU A 1 177 ? 13.127 -5.345 13.457 1.00 93.50 177 GLU A N 1
ATOM 1390 C CA . GLU A 1 177 ? 13.757 -6.627 13.769 1.00 93.50 177 GLU A CA 1
ATOM 1391 C C . GLU A 1 177 ? 15.242 -6.373 14.013 1.00 93.50 177 GLU A C 1
ATOM 1393 O O . GLU A 1 177 ? 15.890 -5.706 13.212 1.00 93.50 177 GLU A O 1
ATOM 1398 N N . GLU A 1 178 ? 15.775 -6.829 15.149 1.00 91.94 178 GLU A N 1
ATOM 1399 C CA . GLU A 1 178 ? 17.201 -6.681 15.497 1.00 91.94 178 GLU A CA 1
ATOM 1400 C C . GLU A 1 178 ? 17.750 -5.235 15.383 1.00 91.94 178 GLU A C 1
ATOM 1402 O O . GLU A 1 178 ? 18.924 -5.007 15.100 1.00 91.94 178 GLU A O 1
ATOM 1407 N N . GLY A 1 179 ? 16.901 -4.224 15.610 1.00 91.00 179 GLY A N 1
ATOM 1408 C CA . GLY A 1 179 ? 17.271 -2.805 15.489 1.00 91.00 179 GLY A CA 1
ATOM 1409 C C . GLY A 1 179 ? 17.283 -2.262 14.053 1.00 91.00 179 GLY A C 1
ATOM 1410 O O . GLY A 1 179 ? 17.583 -1.086 13.848 1.00 91.00 179 GLY A O 1
ATOM 1411 N N . GLN A 1 180 ? 16.930 -3.083 13.064 1.00 94.44 180 GLN A N 1
ATOM 1412 C CA . GLN A 1 180 ? 16.675 -2.678 11.688 1.00 94.44 180 GLN A CA 1
ATOM 1413 C C . GLN A 1 180 ? 15.187 -2.348 11.518 1.00 94.44 180 GLN A C 1
ATOM 1415 O O . GLN A 1 180 ? 14.320 -3.206 11.666 1.00 94.44 180 GLN A O 1
ATOM 1420 N N . ASP A 1 181 ? 14.886 -1.100 11.156 1.00 97.19 181 ASP A N 1
ATOM 1421 C CA . ASP A 1 181 ? 13.525 -0.698 10.794 1.00 97.19 181 ASP A CA 1
ATOM 1422 C C . ASP A 1 181 ? 13.172 -1.128 9.368 1.00 97.19 181 ASP A C 1
ATOM 1424 O O . ASP A 1 181 ? 14.019 -1.124 8.464 1.00 97.19 181 ASP A O 1
ATOM 1428 N N . TYR A 1 182 ? 11.896 -1.445 9.172 1.00 97.50 182 TYR A N 1
ATOM 1429 C CA . TYR A 1 182 ? 11.303 -1.800 7.893 1.00 97.50 182 TYR A CA 1
ATOM 1430 C C . TYR A 1 182 ? 10.229 -0.782 7.516 1.00 97.50 182 TYR A C 1
ATOM 1432 O O . TYR A 1 182 ? 9.482 -0.274 8.361 1.00 97.50 182 TYR A O 1
ATOM 1440 N N . PHE A 1 183 ? 10.131 -0.513 6.218 1.00 97.69 183 PHE A N 1
ATOM 1441 C CA . PHE A 1 183 ? 9.223 0.474 5.655 1.00 97.69 183 PHE A CA 1
ATOM 1442 C C . PHE A 1 183 ? 8.512 -0.068 4.417 1.00 97.69 183 PHE A C 1
ATOM 1444 O O . PHE A 1 183 ? 9.085 -0.826 3.633 1.00 97.69 183 PHE A O 1
ATOM 1451 N N . CYS A 1 184 ? 7.277 0.382 4.214 1.00 97.25 184 CYS A N 1
ATOM 1452 C CA . CYS A 1 184 ? 6.494 0.087 3.027 1.00 97.25 184 CYS A CA 1
ATOM 1453 C C . CYS A 1 184 ? 7.139 0.703 1.792 1.00 97.25 184 CYS A C 1
ATOM 1455 O O . CYS A 1 184 ? 7.375 1.910 1.741 1.00 97.25 184 CYS A O 1
ATOM 1457 N N . ARG A 1 185 ? 7.462 -0.134 0.812 1.00 94.31 185 ARG A N 1
ATOM 1458 C CA . ARG A 1 185 ? 8.034 0.256 -0.474 1.00 94.31 185 ARG A CA 1
ATOM 1459 C C . ARG A 1 185 ? 7.452 -0.655 -1.537 1.00 94.31 185 ARG A C 1
ATOM 1461 O O . ARG A 1 185 ? 7.627 -1.868 -1.458 1.00 94.31 185 ARG A O 1
ATOM 1468 N N . GLN A 1 186 ? 6.770 -0.078 -2.523 1.00 91.56 186 GLN A N 1
ATOM 1469 C CA . GLN A 1 186 ? 6.071 -0.847 -3.559 1.00 91.56 186 GLN A CA 1
ATOM 1470 C C . GLN A 1 186 ? 5.123 -1.876 -2.934 1.00 91.56 186 GLN A C 1
ATOM 1472 O O . GLN A 1 186 ? 5.129 -3.047 -3.306 1.00 91.56 186 GLN A O 1
ATOM 1477 N N . HIS A 1 187 ? 4.379 -1.439 -1.915 1.00 93.69 187 HIS A N 1
ATOM 1478 C CA . HIS A 1 187 ? 3.442 -2.258 -1.142 1.00 93.69 187 HIS A CA 1
ATOM 1479 C C . HIS A 1 187 ? 4.063 -3.387 -0.307 1.00 93.69 187 HIS A C 1
ATOM 1481 O O . HIS A 1 187 ? 3.317 -4.165 0.277 1.00 93.69 187 HIS A O 1
ATOM 1487 N N . HIS A 1 188 ? 5.390 -3.479 -0.207 1.00 93.44 188 HIS A N 1
ATOM 1488 C CA . HIS A 1 188 ? 6.083 -4.495 0.583 1.00 93.44 188 HIS A CA 1
ATOM 1489 C C . HIS A 1 188 ? 6.778 -3.876 1.794 1.00 93.44 188 HIS A C 1
ATOM 1491 O O . HIS A 1 188 ? 7.386 -2.812 1.696 1.00 93.44 188 HIS A O 1
ATOM 1497 N N . CYS A 1 189 ? 6.724 -4.562 2.929 1.00 95.75 189 CYS A N 1
ATOM 1498 C CA . CYS A 1 189 ? 7.441 -4.210 4.142 1.00 95.75 189 CYS A CA 1
ATOM 1499 C C . CYS A 1 189 ? 8.888 -4.689 4.020 1.00 95.75 189 CYS A C 1
ATOM 1501 O O . CYS A 1 189 ? 9.173 -5.875 4.177 1.00 95.75 189 CYS A O 1
ATOM 1503 N N . LEU A 1 190 ? 9.788 -3.768 3.678 1.00 93.94 190 LEU A N 1
ATOM 1504 C CA . LEU A 1 190 ? 11.179 -4.068 3.344 1.00 93.94 190 LEU A CA 1
ATOM 1505 C C . LEU A 1 190 ? 12.129 -3.347 4.304 1.00 93.94 190 LEU A C 1
ATOM 1507 O O . LEU A 1 190 ? 11.816 -2.231 4.730 1.00 93.94 190 LEU A O 1
ATOM 1511 N N . PRO A 1 191 ? 13.305 -3.922 4.613 1.00 93.69 191 PRO A N 1
ATOM 1512 C CA . PRO A 1 191 ? 14.252 -3.278 5.511 1.00 93.69 191 PRO A CA 1
ATOM 1513 C C . PRO A 1 191 ? 14.717 -1.942 4.924 1.00 93.69 191 PRO A C 1
ATOM 1515 O O . PRO A 1 191 ? 14.824 -1.777 3.705 1.00 93.69 191 PRO A O 1
ATOM 1518 N N . GLU A 1 192 ? 15.033 -0.971 5.779 1.00 91.81 192 GLU A N 1
ATOM 1519 C CA . GLU A 1 192 ? 15.499 0.353 5.343 1.00 91.81 192 GLU A CA 1
ATOM 1520 C C . GLU A 1 192 ? 16.710 0.266 4.403 1.00 91.81 192 GLU A C 1
ATOM 1522 O O . GLU A 1 192 ? 16.827 1.021 3.435 1.00 91.81 192 GLU A O 1
ATOM 1527 N N . SER A 1 193 ? 17.594 -0.695 4.666 1.00 87.06 193 SER A N 1
ATOM 1528 C CA . SER A 1 193 ? 18.802 -0.964 3.890 1.00 87.06 193 SER A CA 1
ATOM 1529 C C . SER A 1 193 ? 18.538 -1.639 2.536 1.00 87.06 193 SER A C 1
ATOM 1531 O O . SER A 1 193 ? 19.474 -1.796 1.743 1.00 87.06 193 SER A O 1
ATOM 1533 N N . PHE A 1 194 ? 17.286 -2.002 2.227 1.00 84.31 194 PHE A N 1
ATOM 1534 C CA . PHE A 1 194 ? 16.923 -2.685 0.991 1.00 84.31 194 PHE A CA 1
ATOM 1535 C C . PHE A 1 194 ? 17.295 -1.850 -0.240 1.00 84.31 194 PHE A C 1
ATOM 1537 O O . PHE A 1 194 ? 16.908 -0.685 -0.391 1.00 84.31 194 PHE A O 1
ATOM 1544 N N . ARG A 1 195 ? 18.033 -2.467 -1.163 1.00 71.00 195 ARG A N 1
ATOM 1545 C CA . ARG A 1 195 ? 18.379 -1.881 -2.458 1.00 71.00 195 ARG A CA 1
ATOM 1546 C C . ARG A 1 195 ? 17.884 -2.788 -3.566 1.00 71.00 195 ARG A C 1
ATOM 1548 O O . ARG A 1 195 ? 18.424 -3.869 -3.790 1.00 71.00 195 ARG A O 1
ATOM 1555 N N . THR A 1 196 ? 16.902 -2.281 -4.285 1.00 62.50 196 THR A N 1
ATOM 1556 C CA . THR A 1 196 ? 16.335 -2.846 -5.500 1.00 62.50 196 THR A CA 1
ATOM 1557 C C . THR A 1 196 ? 17.457 -3.120 -6.513 1.00 62.50 196 THR A C 1
ATOM 1559 O O . THR A 1 196 ? 18.091 -2.186 -7.005 1.00 62.50 196 THR A O 1
ATOM 1562 N N . GLY A 1 197 ? 17.771 -4.400 -6.757 1.00 53.25 197 GLY A N 1
ATOM 1563 C CA . GLY A 1 197 ? 18.835 -4.843 -7.676 1.00 53.25 197 GLY A CA 1
ATOM 1564 C C . GLY A 1 197 ? 19.973 -5.674 -7.063 1.00 53.25 197 GLY A C 1
ATOM 1565 O O . GLY A 1 197 ? 20.782 -6.214 -7.816 1.00 53.25 197 GLY A O 1
ATOM 1566 N N . LYS A 1 198 ? 20.048 -5.837 -5.735 1.00 45.22 198 LYS A N 1
ATOM 1567 C CA . LYS A 1 198 ? 20.798 -6.963 -5.147 1.00 45.22 198 LYS A CA 1
ATOM 1568 C C . LYS A 1 198 ? 19.872 -8.181 -5.115 1.00 45.22 198 LYS A C 1
ATOM 1570 O O . LYS A 1 198 ? 18.747 -8.045 -4.644 1.00 45.22 198 LYS A O 1
ATOM 1575 N N . LYS A 1 199 ? 20.328 -9.342 -5.619 1.00 38.94 199 LYS A N 1
ATOM 1576 C CA . LYS A 1 199 ? 19.646 -10.633 -5.396 1.00 38.94 199 LYS A CA 1
ATOM 1577 C C . LYS A 1 199 ? 19.285 -10.707 -3.910 1.00 38.94 199 LYS A C 1
ATOM 1579 O O . LYS A 1 199 ? 20.155 -10.469 -3.071 1.00 38.94 199 LYS A O 1
ATOM 1584 N N . LEU A 1 200 ? 18.020 -10.989 -3.609 1.00 39.75 200 LEU A N 1
ATOM 1585 C CA . LEU A 1 200 ? 17.573 -11.322 -2.264 1.00 39.75 200 LEU A CA 1
ATOM 1586 C C . LEU A 1 200 ? 18.386 -12.557 -1.840 1.00 39.75 200 LEU A C 1
ATOM 1588 O O . LEU A 1 200 ? 18.136 -13.657 -2.314 1.00 39.75 200 LEU A O 1
ATOM 1592 N N . SER A 1 201 ? 19.450 -12.376 -1.058 1.00 33.41 201 SER A N 1
ATOM 1593 C CA . SER A 1 201 ? 20.316 -13.479 -0.620 1.00 33.41 201 SER A CA 1
ATOM 1594 C C . SER A 1 201 ? 19.856 -14.064 0.714 1.00 33.41 201 SER A C 1
ATOM 1596 O O . SER A 1 201 ? 20.670 -14.573 1.479 1.00 33.41 201 SER A O 1
ATOM 1598 N N . VAL A 1 202 ? 18.567 -13.946 1.023 1.00 40.91 202 VAL A N 1
ATOM 1599 C CA . VAL A 1 202 ? 17.958 -14.525 2.215 1.00 40.91 202 VAL A CA 1
ATOM 1600 C C . VAL A 1 202 ? 16.635 -15.125 1.759 1.00 40.91 202 VAL A C 1
ATOM 1602 O O . VAL A 1 202 ? 15.845 -14.445 1.114 1.00 40.91 202 VAL A O 1
ATOM 1605 N N . TYR A 1 203 ? 16.467 -16.408 2.069 1.00 33.78 203 TYR A N 1
ATOM 1606 C CA . TYR A 1 203 ? 15.425 -17.345 1.641 1.00 33.78 203 TYR A CA 1
ATOM 1607 C C . TYR A 1 203 ? 15.690 -18.061 0.309 1.00 33.78 203 TYR A C 1
ATOM 1609 O O . TYR A 1 203 ? 15.516 -17.571 -0.802 1.00 33.78 203 TYR A O 1
ATOM 1617 N N . ARG A 1 204 ? 16.162 -19.292 0.501 1.00 36.31 204 ARG A N 1
ATOM 1618 C CA . ARG A 1 204 ? 16.387 -20.362 -0.460 1.00 36.31 204 ARG A CA 1
ATOM 1619 C C . ARG A 1 204 ? 15.057 -20.769 -1.103 1.00 36.31 204 ARG A C 1
ATOM 1621 O O . ARG A 1 204 ? 14.391 -21.656 -0.588 1.00 36.31 204 ARG A O 1
ATOM 1628 N N . TYR A 1 205 ? 14.718 -20.163 -2.232 1.00 34.53 205 TYR A N 1
ATOM 1629 C CA . TYR A 1 205 ? 13.928 -20.820 -3.270 1.00 34.53 205 TYR A CA 1
ATOM 1630 C C . TYR A 1 205 ? 14.610 -20.574 -4.613 1.00 34.53 205 TYR A C 1
ATOM 1632 O O . TYR A 1 205 ? 14.726 -19.447 -5.090 1.00 34.53 205 TYR A O 1
ATOM 1640 N N . GLU A 1 206 ? 15.126 -21.657 -5.186 1.00 33.12 206 GLU A N 1
ATOM 1641 C CA . GLU A 1 206 ? 15.608 -21.716 -6.559 1.00 33.12 206 GLU A CA 1
ATOM 1642 C C . GLU A 1 206 ? 14.397 -21.597 -7.491 1.00 33.12 206 GLU A C 1
ATOM 1644 O O . GLU A 1 206 ? 13.783 -22.586 -7.865 1.00 33.12 206 GLU A O 1
ATOM 1649 N N . ASN A 1 207 ? 14.016 -20.365 -7.817 1.00 34.41 207 ASN A N 1
ATOM 1650 C CA . ASN A 1 207 ? 13.319 -20.032 -9.055 1.00 34.41 207 ASN A CA 1
ATOM 1651 C C . ASN A 1 207 ? 13.755 -18.624 -9.456 1.00 34.41 207 ASN A C 1
ATOM 1653 O O . ASN A 1 207 ? 13.181 -17.598 -9.092 1.00 34.41 207 ASN A O 1
ATOM 1657 N N . GLU A 1 208 ? 14.884 -18.586 -10.154 1.00 39.22 208 GLU A N 1
ATOM 1658 C CA . GLU A 1 208 ? 15.477 -17.372 -10.688 1.00 39.22 208 GLU A CA 1
ATOM 1659 C C . GLU A 1 208 ? 14.632 -16.892 -11.872 1.00 39.22 208 GLU A C 1
ATOM 1661 O O . GLU A 1 208 ? 14.857 -17.369 -12.977 1.00 39.22 208 GLU A O 1
ATOM 1666 N N . ASN A 1 209 ? 13.632 -16.027 -11.636 1.00 36.34 209 ASN A N 1
ATOM 1667 C CA . ASN A 1 209 ? 13.086 -15.033 -12.590 1.00 36.34 209 ASN A CA 1
ATOM 1668 C C . ASN A 1 209 ? 11.792 -14.334 -12.122 1.00 36.34 209 ASN A C 1
ATOM 1670 O O . ASN A 1 209 ? 11.098 -13.741 -12.945 1.00 36.34 209 ASN A O 1
ATOM 1674 N N . GLU A 1 210 ? 11.442 -14.337 -10.833 1.00 39.59 210 GLU A N 1
ATOM 1675 C CA . GLU A 1 210 ? 10.245 -13.609 -10.395 1.00 39.59 210 GLU A CA 1
ATOM 1676 C C . GLU A 1 210 ? 10.561 -12.123 -10.173 1.00 39.59 210 GLU A C 1
ATOM 1678 O O . GLU A 1 210 ? 10.870 -11.643 -9.082 1.00 39.59 210 GLU A O 1
ATOM 1683 N N . GLU A 1 211 ? 10.548 -11.382 -11.281 1.00 42.00 211 GLU A N 1
ATOM 1684 C CA . GLU A 1 211 ? 10.385 -9.937 -11.273 1.00 42.00 211 GLU A CA 1
ATOM 1685 C C . GLU A 1 211 ? 9.082 -9.634 -10.524 1.00 42.00 211 GLU A C 1
ATOM 1687 O O . GLU A 1 211 ? 7.996 -9.971 -10.994 1.00 42.00 211 GLU A O 1
ATOM 1692 N N . LEU A 1 212 ? 9.190 -9.047 -9.326 1.00 45.22 212 LEU A N 1
ATOM 1693 C CA . LEU A 1 212 ? 8.050 -8.556 -8.549 1.00 45.22 212 LEU A CA 1
ATOM 1694 C C . LEU A 1 212 ? 7.415 -7.388 -9.316 1.00 45.22 212 LEU A C 1
ATOM 1696 O O . LEU A 1 212 ? 7.670 -6.218 -9.038 1.00 45.22 212 LEU A O 1
ATOM 1700 N N . GLY A 1 213 ? 6.646 -7.721 -10.349 1.00 39.19 213 GLY A N 1
ATOM 1701 C CA . GLY A 1 213 ? 5.860 -6.780 -11.124 1.00 39.19 213 GLY A CA 1
ATOM 1702 C C . GLY A 1 213 ? 4.748 -6.156 -10.276 1.00 39.19 213 GLY A C 1
ATOM 1703 O O . GLY A 1 213 ? 4.529 -6.545 -9.124 1.00 39.19 213 GLY A O 1
ATOM 1704 N N . PRO A 1 214 ? 4.010 -5.177 -10.825 1.00 37.81 214 PRO A N 1
ATOM 1705 C CA . PRO A 1 214 ? 2.814 -4.659 -10.176 1.00 37.81 214 PRO A CA 1
ATOM 1706 C C . PRO A 1 214 ? 1.834 -5.814 -9.913 1.00 37.81 214 PRO A C 1
ATOM 1708 O O . PRO A 1 214 ? 1.250 -6.368 -10.837 1.00 37.81 214 PRO A O 1
ATOM 1711 N N . GLN A 1 215 ? 1.643 -6.166 -8.638 1.00 49.62 215 GLN A N 1
ATOM 1712 C CA . GLN A 1 215 ? 0.756 -7.237 -8.143 1.00 49.62 215 GLN A CA 1
ATOM 1713 C C . GLN A 1 215 ? -0.744 -6.879 -8.264 1.00 49.62 215 GLN A C 1
ATOM 1715 O O . GLN A 1 215 ? -1.578 -7.310 -7.465 1.00 49.62 215 GLN A O 1
ATOM 1720 N N . ASN A 1 216 ? -1.094 -6.065 -9.256 1.00 47.53 216 ASN A N 1
ATOM 1721 C CA . ASN A 1 216 ? -2.447 -5.618 -9.544 1.00 47.53 216 ASN A CA 1
ATOM 1722 C C . ASN A 1 216 ? -3.058 -6.575 -10.573 1.00 47.53 216 ASN A C 1
ATOM 1724 O O . ASN A 1 216 ? -3.204 -6.232 -11.744 1.00 47.53 216 ASN A O 1
ATOM 1728 N N . ALA A 1 217 ? -3.362 -7.805 -10.157 1.00 43.69 217 ALA A N 1
ATOM 1729 C CA . ALA A 1 217 ? -4.110 -8.723 -11.006 1.00 43.69 217 ALA A CA 1
ATOM 1730 C C . ALA A 1 217 ? -5.567 -8.245 -11.108 1.00 43.69 217 ALA A C 1
ATOM 1732 O O . ALA A 1 217 ? -6.257 -8.118 -10.096 1.00 43.69 217 ALA A O 1
ATOM 1733 N N . HIS A 1 218 ? -6.022 -7.972 -12.331 1.00 42.88 218 HIS A N 1
ATOM 1734 C CA . HIS A 1 218 ? -7.434 -7.750 -12.627 1.00 42.88 218 HIS A CA 1
ATOM 1735 C C . HIS A 1 218 ? -8.167 -9.090 -12.537 1.00 42.88 218 HIS A C 1
ATOM 1737 O O . HIS A 1 218 ? -7.727 -10.087 -13.117 1.00 42.88 218 HIS A O 1
ATOM 1743 N N . ASN A 1 219 ? -9.262 -9.142 -11.788 1.00 47.41 219 ASN A N 1
ATOM 1744 C CA . ASN A 1 219 ? -9.917 -10.404 -11.493 1.00 47.41 219 ASN A CA 1
ATOM 1745 C C . ASN A 1 219 ? -11.069 -10.698 -12.466 1.00 47.41 219 ASN A C 1
ATOM 1747 O O . ASN A 1 219 ? -12.167 -10.167 -12.325 1.00 47.41 219 ASN A O 1
ATOM 1751 N N . ARG A 1 220 ? -10.834 -11.598 -13.430 1.00 47.09 220 ARG A N 1
ATOM 1752 C CA . ARG A 1 220 ? -11.884 -12.130 -14.322 1.00 47.09 220 ARG A CA 1
ATOM 1753 C C . ARG A 1 220 ? -12.704 -13.277 -13.710 1.00 47.09 220 ARG A C 1
ATOM 1755 O O . ARG A 1 220 ? -13.711 -13.661 -14.298 1.00 47.09 220 ARG A O 1
ATOM 1762 N N . PHE A 1 221 ? -12.332 -13.807 -12.542 1.00 45.66 221 PHE A N 1
ATOM 1763 C CA . PHE A 1 221 ? -12.990 -14.972 -11.940 1.00 45.66 221 PHE A CA 1
ATOM 1764 C C . PHE A 1 221 ? -13.677 -14.626 -10.612 1.00 45.66 221 PHE A C 1
ATOM 1766 O O . PHE A 1 221 ? -13.231 -13.780 -9.844 1.00 45.66 221 PHE A O 1
ATOM 1773 N N . LYS A 1 222 ? -14.796 -15.284 -10.286 1.00 51.75 222 LYS A N 1
ATOM 1774 C CA . LYS A 1 222 ? -15.376 -15.184 -8.935 1.00 51.75 222 LYS A CA 1
ATOM 1775 C C . LYS A 1 222 ? -14.301 -15.592 -7.924 1.00 51.75 222 LYS A C 1
ATOM 1777 O O . LYS A 1 222 ? -13.773 -16.695 -8.022 1.00 51.75 222 LYS A O 1
ATOM 1782 N N . ILE A 1 223 ? -13.972 -14.697 -6.989 1.00 59.03 223 ILE A N 1
ATOM 1783 C CA . ILE A 1 223 ? -12.900 -14.916 -6.012 1.00 59.03 223 ILE A CA 1
ATOM 1784 C C . ILE A 1 223 ? -13.177 -16.225 -5.262 1.00 59.03 223 ILE A C 1
ATOM 1786 O O . ILE A 1 223 ? -14.206 -16.350 -4.596 1.00 59.03 223 ILE A O 1
ATOM 1790 N N . ALA A 1 224 ? -12.280 -17.205 -5.392 1.00 67.12 224 ALA A N 1
ATOM 1791 C CA . ALA A 1 224 ? -12.398 -18.474 -4.687 1.00 67.12 224 ALA A CA 1
ATOM 1792 C C . ALA A 1 224 ? -12.336 -18.242 -3.166 1.00 67.12 224 ALA A C 1
ATOM 1794 O O . ALA A 1 224 ? -11.540 -17.433 -2.689 1.00 67.12 224 ALA A O 1
ATOM 1795 N N . ASP A 1 225 ? -13.141 -18.972 -2.389 1.00 75.88 225 ASP A N 1
ATOM 1796 C CA . ASP A 1 225 ? -13.234 -18.819 -0.924 1.00 75.88 225 ASP A CA 1
ATOM 1797 C C . ASP A 1 225 ? -11.865 -18.929 -0.221 1.00 75.88 225 ASP A C 1
ATOM 1799 O O . ASP A 1 225 ? -11.572 -18.195 0.723 1.00 75.88 225 ASP A O 1
ATOM 1803 N N . GLN A 1 226 ? -10.971 -19.777 -0.742 1.00 79.81 226 GLN A N 1
ATOM 1804 C CA . GLN A 1 226 ? -9.597 -19.902 -0.243 1.00 79.81 226 GLN A CA 1
ATOM 1805 C C . GLN A 1 226 ? -8.780 -18.615 -0.418 1.00 79.81 226 GLN A C 1
ATOM 1807 O O . GLN A 1 226 ? -8.017 -18.242 0.471 1.00 79.81 226 GLN A O 1
ATOM 1812 N N . PHE A 1 227 ? -8.962 -17.905 -1.532 1.00 81.44 227 PHE A N 1
ATOM 1813 C CA . PHE A 1 227 ? -8.261 -16.650 -1.785 1.00 81.44 227 PHE A CA 1
ATOM 1814 C C . PHE A 1 227 ? -8.772 -15.531 -0.871 1.00 81.44 227 PHE A C 1
ATOM 1816 O O . PHE A 1 227 ? -7.977 -14.770 -0.325 1.00 81.44 227 PHE A O 1
ATOM 1823 N N . ILE A 1 228 ? -10.084 -15.481 -0.608 1.00 83.19 228 ILE A N 1
ATOM 1824 C CA . ILE A 1 228 ? -10.639 -14.563 0.398 1.00 83.19 228 ILE A CA 1
ATOM 1825 C C . ILE A 1 228 ? -10.030 -14.844 1.773 1.00 83.19 228 ILE A C 1
ATOM 1827 O O . ILE A 1 228 ? -9.605 -13.907 2.447 1.00 83.19 228 ILE A O 1
ATOM 1831 N N . LYS A 1 229 ? -9.930 -16.114 2.182 1.00 84.25 229 LYS A N 1
ATOM 1832 C CA . LYS A 1 229 ? -9.302 -16.494 3.459 1.00 84.25 229 LYS A CA 1
ATOM 1833 C C . LYS A 1 229 ? -7.835 -16.074 3.538 1.00 84.25 229 LYS A C 1
ATOM 1835 O O . LYS A 1 229 ? -7.414 -15.585 4.579 1.00 84.25 229 LYS A O 1
ATOM 1840 N N . TYR A 1 230 ? -7.081 -16.191 2.447 1.00 85.81 230 TYR A N 1
ATOM 1841 C CA . TYR A 1 230 ? -5.689 -15.731 2.375 1.00 85.81 230 TYR A CA 1
ATOM 1842 C C . TYR A 1 230 ? -5.539 -14.213 2.570 1.00 85.81 230 TYR A C 1
ATOM 1844 O O . TYR A 1 230 ? -4.558 -13.753 3.150 1.00 85.81 230 TYR A O 1
ATOM 1852 N N . LEU A 1 231 ? -6.530 -13.436 2.128 1.00 87.75 231 LEU A N 1
ATOM 1853 C CA . LEU A 1 231 ? -6.589 -11.981 2.293 1.00 87.75 231 LEU A CA 1
ATOM 1854 C C . LEU A 1 231 ? -7.283 -11.526 3.592 1.00 87.75 231 LEU A C 1
ATOM 1856 O O . LEU A 1 231 ? -7.512 -10.327 3.776 1.00 87.75 231 LEU A O 1
ATOM 1860 N N . THR A 1 232 ? -7.656 -12.457 4.473 1.00 88.44 232 THR A N 1
ATOM 1861 C CA . THR A 1 232 ? -8.424 -12.176 5.693 1.00 88.44 232 THR A CA 1
ATOM 1862 C C . THR A 1 232 ? -7.608 -12.506 6.944 1.00 88.44 232 THR A C 1
ATOM 1864 O O . THR A 1 232 ? -6.939 -13.536 7.025 1.00 88.44 232 THR A O 1
ATOM 1867 N N . LEU A 1 233 ? -7.705 -11.639 7.945 1.00 91.00 233 LEU A N 1
ATOM 1868 C CA . LEU A 1 233 ? -7.230 -11.836 9.307 1.00 91.00 233 LEU A CA 1
ATOM 1869 C C . LEU A 1 233 ? -8.414 -12.141 10.227 1.00 91.00 233 LEU A C 1
ATOM 1871 O O . LEU A 1 233 ? -9.508 -11.591 10.062 1.00 91.00 233 LEU A O 1
ATOM 1875 N N . GLY A 1 234 ? -8.183 -12.984 11.224 1.00 87.12 234 GLY A N 1
ATOM 1876 C CA . GLY A 1 234 ? -9.110 -13.226 12.314 1.00 87.12 234 GLY A CA 1
ATOM 1877 C C . GLY A 1 234 ? -9.320 -11.993 13.204 1.00 87.12 234 GLY A C 1
ATOM 1878 O O . GLY A 1 234 ? -8.683 -10.950 13.020 1.00 87.12 234 GLY A O 1
ATOM 1879 N N . PRO A 1 235 ? -10.224 -12.093 14.193 1.00 84.19 235 PRO A N 1
ATOM 1880 C CA . PRO A 1 235 ? -10.463 -11.026 15.169 1.00 84.19 235 PRO A CA 1
ATOM 1881 C C . PRO A 1 235 ? -9.227 -10.674 16.015 1.00 84.19 235 PRO A C 1
ATOM 1883 O O . PRO A 1 235 ? -9.137 -9.574 16.552 1.00 84.19 235 PRO A O 1
ATOM 1886 N N . ASP A 1 236 ? -8.290 -11.612 16.132 1.00 84.44 236 ASP A N 1
ATOM 1887 C CA . ASP A 1 236 ? -6.987 -11.493 16.789 1.00 84.44 236 ASP A CA 1
ATOM 1888 C C . ASP A 1 236 ? -5.926 -10.779 15.931 1.00 84.44 236 ASP A C 1
ATOM 1890 O O . ASP A 1 236 ? -4.821 -10.524 16.405 1.00 84.44 236 ASP A O 1
ATOM 1894 N N . GLY A 1 237 ? -6.250 -10.444 14.678 1.00 83.75 237 GLY A N 1
ATOM 1895 C CA . GLY A 1 237 ? -5.318 -9.838 13.731 1.00 83.75 237 GLY A CA 1
ATOM 1896 C C . GLY A 1 237 ? -4.347 -10.837 13.099 1.00 83.75 237 GLY A C 1
ATOM 1897 O O . GLY A 1 237 ? -3.431 -10.411 12.395 1.00 83.75 237 GLY A O 1
ATOM 1898 N N . LEU A 1 238 ? -4.542 -12.145 13.315 1.00 86.50 238 LEU A N 1
ATOM 1899 C CA . LEU A 1 238 ? -3.719 -13.185 12.708 1.00 86.50 238 LEU A CA 1
ATOM 1900 C C . LEU A 1 238 ? -4.328 -13.687 11.391 1.00 86.50 238 LEU A C 1
ATOM 1902 O O . LEU A 1 238 ? -5.547 -13.759 11.257 1.00 86.50 238 LEU A O 1
ATOM 1906 N N . PRO A 1 239 ? -3.512 -14.054 10.395 1.00 85.88 239 PRO A N 1
ATOM 1907 C CA . PRO A 1 239 ? -4.010 -14.528 9.107 1.00 85.88 239 PRO A CA 1
ATOM 1908 C C . PRO A 1 239 ? -4.815 -15.823 9.210 1.00 85.88 239 PRO A C 1
ATOM 1910 O O . PRO A 1 239 ? -4.366 -16.787 9.826 1.00 85.88 239 PRO A O 1
ATOM 1913 N N . LEU A 1 240 ? -5.963 -15.884 8.527 1.00 85.06 240 LEU A N 1
ATOM 1914 C CA . LEU A 1 240 ? -6.781 -17.104 8.480 1.00 85.06 240 LEU A CA 1
ATOM 1915 C C . LEU A 1 240 ? -6.165 -18.197 7.600 1.00 85.06 240 LEU A C 1
ATOM 1917 O O . LEU A 1 240 ? -6.403 -19.383 7.820 1.00 85.06 240 LEU A O 1
ATOM 1921 N N . LEU A 1 241 ? -5.403 -17.802 6.580 1.00 85.31 241 LEU A N 1
ATOM 1922 C CA . LEU A 1 241 ? -4.687 -18.710 5.694 1.00 85.31 241 LEU A CA 1
ATOM 1923 C C . LEU A 1 241 ? -3.372 -18.064 5.248 1.00 85.31 241 LEU A C 1
ATOM 1925 O O . LEU A 1 241 ? -3.337 -16.882 4.901 1.00 85.31 241 LEU A O 1
ATOM 1929 N N . THR A 1 242 ? -2.288 -18.839 5.258 1.00 81.62 242 THR A N 1
ATOM 1930 C CA . THR A 1 242 ? -0.936 -18.362 4.915 1.00 81.62 242 THR A CA 1
ATOM 1931 C C . THR A 1 242 ? -0.465 -18.807 3.532 1.00 81.62 242 THR A C 1
ATOM 1933 O O . THR A 1 242 ? 0.459 -18.215 2.983 1.00 81.62 242 THR A O 1
ATOM 1936 N N . SER A 1 243 ? -1.125 -19.801 2.932 1.00 79.44 243 SER A N 1
ATOM 1937 C CA . SER A 1 243 ? -0.841 -20.295 1.583 1.00 79.44 243 SER A CA 1
ATOM 1938 C C . SER A 1 243 ? -2.126 -20.721 0.877 1.00 79.44 243 SER A C 1
ATOM 1940 O O . SER A 1 243 ? -3.028 -21.288 1.490 1.00 79.44 243 SER A O 1
ATOM 1942 N N . VAL A 1 244 ? -2.220 -20.446 -0.422 1.00 70.75 244 VAL A N 1
ATOM 1943 C CA . VAL A 1 244 ? -3.291 -20.966 -1.280 1.00 70.75 244 VAL A CA 1
ATOM 1944 C C . VAL A 1 244 ? -2.670 -22.071 -2.118 1.00 70.75 244 VAL A C 1
ATOM 1946 O O . VAL A 1 244 ? -1.694 -21.832 -2.825 1.00 70.75 244 VAL A O 1
ATOM 1949 N N . SER A 1 245 ? -3.203 -23.288 -2.028 1.00 62.41 245 SER A N 1
ATOM 1950 C CA . SER A 1 245 ? -2.827 -24.323 -2.987 1.00 62.41 245 SER A CA 1
ATOM 1951 C C . SER A 1 245 ? -3.534 -24.015 -4.302 1.00 62.41 245 SER A C 1
ATOM 1953 O O . SER A 1 245 ? -4.741 -23.774 -4.317 1.00 62.41 245 SER A O 1
ATOM 1955 N N . TYR A 1 246 ? -2.800 -24.035 -5.417 1.00 49.09 246 TYR A N 1
ATOM 1956 C CA . TYR A 1 246 ? -3.421 -24.193 -6.729 1.00 49.09 246 TYR A CA 1
ATOM 1957 C C . TYR A 1 246 ? -3.979 -25.618 -6.788 1.00 49.09 246 TYR A C 1
ATOM 1959 O O . TYR A 1 246 ? -3.380 -26.526 -7.358 1.00 49.09 246 TYR A O 1
ATOM 1967 N N . GLY A 1 247 ? -5.115 -25.843 -6.127 1.00 43.50 247 GLY A N 1
ATOM 1968 C CA . GLY A 1 247 ? -5.973 -26.957 -6.480 1.00 43.50 247 GLY A CA 1
ATOM 1969 C C . GLY A 1 247 ? -6.286 -26.773 -7.953 1.00 43.50 247 GLY A C 1
ATOM 1970 O O . GLY A 1 247 ? -6.757 -25.704 -8.330 1.00 43.50 247 GLY A O 1
ATOM 1971 N N . ILE A 1 248 ? -5.925 -27.764 -8.766 1.00 36.75 248 ILE A N 1
ATOM 1972 C CA . ILE A 1 248 ? -6.157 -27.823 -10.206 1.00 36.75 248 ILE A CA 1
ATOM 1973 C C . ILE A 1 248 ? -7.617 -27.423 -10.448 1.00 36.75 248 ILE A C 1
ATOM 1975 O O . ILE A 1 248 ? -8.527 -28.244 -10.345 1.00 36.75 248 ILE A O 1
ATOM 1979 N N . ALA A 1 249 ? -7.858 -26.144 -10.751 1.00 40.16 249 ALA A N 1
ATOM 1980 C CA . ALA A 1 249 ? -8.938 -25.810 -11.648 1.00 40.16 249 ALA A CA 1
ATOM 1981 C C . ALA A 1 249 ? -8.598 -26.643 -12.877 1.00 40.16 249 ALA A C 1
ATOM 1983 O O . ALA A 1 249 ? -7.497 -26.495 -13.414 1.00 40.16 249 ALA A O 1
ATOM 1984 N N . SER A 1 250 ? -9.454 -27.621 -13.191 1.00 38.84 250 SER A N 1
ATOM 1985 C CA . SER A 1 250 ? -9.349 -28.410 -14.417 1.00 38.84 250 SER A CA 1
ATOM 1986 C C . SER A 1 250 ? -8.837 -27.482 -15.513 1.00 38.84 250 SER A C 1
ATOM 1988 O O . SER A 1 250 ? -9.407 -26.390 -15.617 1.00 38.84 250 SER A O 1
ATOM 1990 N N . PRO A 1 251 ? -7.754 -27.832 -16.235 1.00 40.12 251 PRO A N 1
ATOM 1991 C CA . PRO A 1 251 ? -7.223 -26.955 -17.265 1.00 40.12 251 PRO A CA 1
ATOM 1992 C C . PRO A 1 251 ? -8.408 -26.496 -18.105 1.00 40.12 251 PRO A C 1
ATOM 1994 O O . PRO A 1 251 ? -9.199 -27.331 -18.558 1.00 40.12 251 PRO A O 1
ATOM 1997 N N . PHE A 1 252 ? -8.606 -25.176 -18.165 1.00 41.56 252 PHE A N 1
ATOM 1998 C CA . PHE A 1 252 ? -9.614 -24.582 -19.030 1.00 41.56 252 PHE A CA 1
ATOM 1999 C C . PHE A 1 252 ? -9.437 -25.235 -20.401 1.00 41.56 252 PHE A C 1
ATOM 2001 O O . PHE A 1 252 ? -8.297 -25.383 -20.851 1.00 41.56 252 PHE A O 1
ATOM 2008 N N . SER A 1 253 ? -10.526 -25.713 -21.011 1.00 44.53 253 SER A N 1
ATOM 2009 C CA . SER A 1 253 ? -10.460 -26.269 -22.363 1.00 44.53 253 SER A CA 1
ATOM 2010 C C . SER A 1 253 ? -9.708 -25.271 -23.235 1.00 44.53 253 SER A C 1
ATOM 2012 O O . SER A 1 253 ? -10.027 -24.081 -23.191 1.00 44.53 253 SER A O 1
ATOM 2014 N N . GLU A 1 254 ? -8.717 -25.738 -23.996 1.00 48.59 254 GLU A N 1
ATOM 2015 C CA . GLU A 1 254 ? -7.885 -24.896 -24.874 1.00 48.59 254 GLU A CA 1
ATOM 2016 C C . GLU A 1 254 ? -8.727 -23.985 -25.793 1.00 48.59 254 GLU A C 1
ATOM 2018 O O . GLU A 1 254 ? -8.275 -22.926 -26.220 1.00 48.59 254 GLU A O 1
ATOM 2023 N N . ASP A 1 255 ? -9.997 -24.341 -25.994 1.00 51.72 255 ASP A N 1
ATOM 2024 C CA . ASP A 1 255 ? -11.024 -23.595 -26.714 1.00 51.72 255 ASP A CA 1
ATOM 2025 C C . ASP A 1 255 ? -11.396 -22.217 -26.118 1.00 51.72 255 ASP A C 1
ATOM 2027 O O . ASP A 1 255 ? -11.989 -21.403 -26.824 1.00 51.72 255 ASP A O 1
ATOM 2031 N N . GLU A 1 256 ? -11.079 -21.921 -24.849 1.00 50.62 256 GLU A N 1
ATOM 2032 C CA . GLU A 1 256 ? -11.347 -20.602 -24.230 1.00 50.62 256 GLU A CA 1
ATOM 2033 C C . GLU A 1 256 ? -10.225 -19.574 -24.456 1.00 50.62 256 GLU A C 1
ATOM 2035 O O . GLU A 1 256 ? -10.437 -18.380 -24.236 1.00 50.62 256 GLU A O 1
ATOM 2040 N N . TRP A 1 257 ? -9.052 -20.014 -24.926 1.00 52.28 257 TRP A N 1
ATOM 2041 C CA . TRP A 1 257 ? -7.935 -19.139 -25.317 1.00 52.28 257 TRP A CA 1
ATOM 2042 C C . TRP A 1 257 ? -7.926 -18.811 -26.813 1.00 52.28 257 TRP A C 1
ATOM 2044 O O . TRP A 1 257 ? -7.081 -18.043 -27.273 1.00 52.28 257 TRP A O 1
ATOM 2054 N N . ILE A 1 258 ? -8.858 -19.379 -27.580 1.00 41.28 258 ILE A N 1
ATOM 2055 C CA . ILE A 1 258 ? -9.037 -19.044 -28.987 1.00 41.28 258 ILE A CA 1
ATOM 2056 C C . ILE A 1 258 ? -9.890 -17.777 -29.055 1.00 41.28 258 ILE A C 1
ATOM 2058 O O . ILE A 1 258 ? -11.107 -17.822 -28.859 1.00 41.28 258 ILE A O 1
ATOM 2062 N N . ASP A 1 259 ? -9.254 -16.644 -29.359 1.00 49.38 259 ASP A N 1
ATOM 2063 C CA . ASP A 1 259 ? -9.955 -15.444 -29.816 1.00 49.38 259 ASP A CA 1
ATOM 2064 C C . ASP A 1 259 ? -10.852 -15.836 -31.002 1.00 49.38 259 ASP A C 1
ATOM 2066 O O . ASP A 1 259 ? -10.378 -16.186 -32.088 1.00 49.38 259 ASP A O 1
ATOM 2070 N N . LYS A 1 260 ? -12.174 -15.808 -30.803 1.00 47.88 260 LYS A N 1
ATOM 2071 C CA . LYS A 1 260 ? -13.169 -16.032 -31.864 1.00 47.88 260 LYS A CA 1
ATOM 2072 C C . LYS A 1 260 ? -13.333 -14.779 -32.733 1.00 47.88 260 LYS A C 1
ATOM 2074 O O . LYS A 1 260 ? -14.448 -14.335 -32.980 1.00 47.88 260 LYS A O 1
ATOM 2079 N N . ASP A 1 261 ? -12.217 -14.233 -33.206 1.00 50.97 261 ASP A N 1
ATOM 2080 C CA . ASP A 1 261 ? -12.175 -13.052 -34.077 1.00 50.97 261 ASP A CA 1
ATOM 2081 C C . ASP A 1 261 ? -12.248 -13.407 -35.574 1.00 50.97 261 ASP A C 1
ATOM 2083 O O . ASP A 1 261 ? -12.207 -12.531 -36.440 1.00 50.97 261 ASP A O 1
ATOM 2087 N N . TYR A 1 262 ? -12.406 -14.688 -35.915 1.00 56.44 262 TYR A N 1
ATOM 2088 C CA . TYR A 1 262 ? -12.616 -15.103 -37.298 1.00 56.44 262 TYR A CA 1
ATOM 2089 C C . TYR A 1 262 ? -14.096 -14.996 -37.674 1.00 56.44 262 TYR A C 1
ATOM 2091 O O . TYR A 1 262 ? -14.921 -15.829 -37.305 1.00 56.44 262 TYR A O 1
ATOM 2099 N N . ILE A 1 263 ? -14.422 -13.967 -38.456 1.00 56.59 263 ILE A N 1
ATOM 2100 C CA . ILE A 1 263 ? -15.638 -13.944 -39.269 1.00 56.59 263 ILE A CA 1
ATOM 2101 C C . ILE A 1 263 ? -15.417 -14.936 -40.417 1.00 56.59 263 ILE A C 1
ATOM 2103 O O . ILE A 1 263 ? -14.573 -14.703 -41.283 1.00 56.59 263 ILE A O 1
ATOM 2107 N N . GLU A 1 264 ? -16.166 -16.038 -40.435 1.00 54.78 264 GLU A N 1
ATOM 2108 C CA . GLU A 1 264 ? -16.229 -16.916 -41.603 1.00 54.78 264 GLU A CA 1
ATOM 2109 C C . GLU A 1 264 ? -16.858 -16.142 -42.770 1.00 54.78 264 GLU A C 1
ATOM 2111 O O . GLU A 1 264 ? -18.039 -15.784 -42.749 1.00 54.78 264 GLU A O 1
ATOM 2116 N N . LEU A 1 265 ? -16.052 -15.839 -43.789 1.00 50.06 265 LEU A N 1
ATOM 2117 C CA . LEU A 1 265 ? -16.555 -15.285 -45.040 1.00 50.06 265 LEU A CA 1
ATOM 2118 C C . LEU A 1 265 ? -17.291 -16.396 -45.804 1.00 50.06 265 LEU A C 1
ATOM 2120 O O . LEU A 1 265 ? -16.751 -17.498 -45.930 1.00 50.06 265 LEU A O 1
ATOM 2124 N N . PRO A 1 266 ? -18.496 -16.137 -46.345 1.00 55.59 266 PRO A N 1
ATOM 2125 C CA . PRO A 1 266 ? -19.187 -17.121 -47.162 1.00 55.59 266 PRO A CA 1
ATOM 2126 C C . PRO A 1 266 ? -18.334 -17.479 -48.381 1.00 55.59 266 PRO A C 1
ATOM 2128 O O . PRO A 1 266 ? -17.742 -16.604 -49.019 1.00 55.59 266 PRO A O 1
ATOM 2131 N N . LEU A 1 267 ? -18.295 -18.774 -48.701 1.00 49.09 267 LEU A N 1
ATOM 2132 C CA . LEU A 1 267 ? -17.638 -19.303 -49.893 1.00 49.09 267 LEU A CA 1
ATOM 2133 C C . LEU A 1 267 ? -18.118 -18.524 -51.123 1.00 49.09 267 LEU A C 1
ATOM 2135 O O . LEU A 1 267 ? -19.314 -18.475 -51.422 1.00 49.09 267 LEU A O 1
ATOM 2139 N N . SER A 1 268 ? -17.179 -17.897 -51.829 1.00 47.91 268 SER A N 1
ATOM 2140 C CA . SER A 1 268 ? -17.448 -17.240 -53.100 1.00 47.91 268 SER A CA 1
ATOM 2141 C C . SER A 1 268 ? -18.013 -18.259 -54.083 1.00 47.91 268 SER A C 1
ATOM 2143 O O . SER A 1 268 ? -17.336 -19.222 -54.444 1.00 47.91 268 SER A O 1
ATOM 2145 N N . VAL A 1 269 ? -19.242 -18.020 -54.537 1.00 52.22 269 VAL A N 1
ATOM 2146 C CA . VAL A 1 269 ? -19.888 -18.749 -55.631 1.00 52.22 269 VAL A CA 1
ATOM 2147 C C . VAL A 1 269 ? -19.052 -18.560 -56.896 1.00 52.22 269 VAL A C 1
ATOM 2149 O O . VAL A 1 269 ? -19.182 -17.567 -57.604 1.00 52.22 269 VAL A O 1
ATOM 2152 N N . SER A 1 270 ? -18.142 -19.494 -57.149 1.00 50.47 270 SER A N 1
ATOM 2153 C CA . SER A 1 270 ? -17.458 -19.660 -58.435 1.00 50.47 270 SER A CA 1
ATOM 2154 C C . SER A 1 270 ? -17.000 -21.110 -58.607 1.00 50.47 270 SER A C 1
ATOM 2156 O O . SER A 1 270 ? -15.865 -21.393 -58.957 1.00 50.47 270 SER A O 1
ATOM 2158 N N . GLU A 1 271 ? -17.933 -22.033 -58.381 1.00 47.75 271 GLU A N 1
ATOM 2159 C CA . GLU A 1 271 ? -17.921 -23.365 -58.987 1.00 47.75 271 GLU A CA 1
ATOM 2160 C C . GLU A 1 271 ? -19.281 -23.583 -59.654 1.00 47.75 271 GLU A C 1
ATOM 2162 O O . GLU A 1 271 ? -20.174 -24.230 -59.119 1.00 47.75 271 GLU A O 1
ATOM 2167 N N . LEU A 1 272 ? -19.466 -22.928 -60.800 1.00 44.16 272 LEU A N 1
ATOM 2168 C CA . LEU A 1 272 ? -20.495 -23.240 -61.793 1.00 44.16 272 LEU A CA 1
ATOM 2169 C C . LEU A 1 272 ? -20.039 -22.637 -63.127 1.00 44.16 272 LEU A C 1
ATOM 2171 O O . LEU A 1 272 ? -20.501 -21.582 -63.558 1.00 44.16 272 LEU A O 1
ATOM 2175 N N . SER A 1 273 ? -19.075 -23.316 -63.743 1.00 38.00 273 SER A N 1
ATOM 2176 C CA . SER A 1 273 ? -18.802 -23.269 -65.182 1.00 38.00 273 SER A CA 1
ATOM 2177 C C . SER A 1 273 ? -18.142 -24.570 -65.603 1.00 38.00 273 SER A C 1
ATOM 2179 O O . SER A 1 273 ? -17.065 -24.853 -65.031 1.00 38.00 273 SER A O 1
#

Sequence (273 aa):
MNLIAPLVAIGTRCAFGRECRGGECVSVSESPELIDKQKGNWSEWKEGSCSSGCLQKSKGARVRRRFCENRNRGIARDCKGLYYDVLLCKDEKLCKKRRRTIDEFATMKCGLFGEKLSKLDGTMKGLQAIHEADRPWMACAIFCQRKDIAAYYAPRVELNDLGLDPYFPDGTWCHTEEGQDYFCRQHHCLPESFRTGKKLSVYRYENENEELGPQNAHNRFKIADQFIKYLTLGPDGLPLLTSVSYGIASPFSEDEWIDKDYIELPLSVSELS

Solvent-accessible surface area (backbone atoms only — not comparable to full-atom values): 16454 Å² total; per-residue (Å²): 137,84,83,78,76,82,83,73,56,74,69,44,74,70,52,95,64,21,24,25,52,95,85,40,77,39,70,60,77,82,53,67,70,67,67,65,73,55,62,18,42,72,47,74,74,48,71,55,71,74,43,61,76,42,38,55,94,33,41,5,21,21,49,30,38,37,48,42,32,30,102,82,76,43,85,30,90,58,50,88,75,80,51,65,51,70,43,78,38,91,33,70,86,75,43,80,62,87,56,42,52,66,46,62,52,26,19,55,49,21,31,62,46,22,77,76,37,80,61,37,33,28,88,42,68,15,38,67,37,65,69,36,88,94,44,32,39,43,22,13,34,36,24,26,27,32,67,88,46,84,28,28,33,41,60,51,56,67,29,47,77,69,76,40,82,48,50,53,54,44,16,36,54,33,47,72,54,99,89,46,49,20,24,14,43,91,49,23,43,36,50,71,85,66,58,96,85,60,79,76,88,70,78,95,67,99,64,95,78,80,72,86,60,86,85,73,68,79,78,91,60,84,81,50,70,63,58,54,35,48,42,21,22,39,78,85,60,46,68,68,30,94,75,77,78,84,68,78,68,71,76,72,62,75,74,78,75,53,79,85,77,75,78,83,73,78,82,77,92,75,89,85,127

Nearest PDB structures (foldseek):
  1tp6-assembly1_A  TM=2.470E-01  e=1.785E+00  Pseudomonas aeruginosa PAO1
  6o1t-assembly1_B-2  TM=3.561E-01  e=6.939E+00  Bos taurus
  3l3o-assembly1_C  TM=2.213E-01  e=9.888E+00  Homo sapiens
  8f3w-assembly1_A  TM=2.355E-01  e=7.361E+00  Enterococcus faecium

Foldseek 3Di:
DDDDDDDQDFQPQPDDQWTDDPNDTGGVPPPVVVVVQQQWDKDDKDKDDWDDPLAPPFFTKIKIFIAGAGPVRDHGDHDPFDRIWMATDHCCVVNPDHHDYPQRVLLCVLLVVCVVDVQFDSNDIKDQFAADPLCQLRRFFIWTAGPVARWTFRCLQVCVVVVHDRTHDWRCWRDADPNFTFTQILSGTGTNPDDRPPPPPPDDDPDPDPPVPNPHDHDPDDQDPQNRQQRIGGNVSHRSDVDDDPPDPPPDPPVVVDDPPDDDDPDPPDPDD

Radius of gyration: 27.7 Å; Cα contacts (8 Å, |Δi|>4): 453; chains: 1; bounding box: 50×63×82 Å

Mean predicted aligned error: 15.65 Å